Protein AF-A0A1G0YQA5-F1 (afdb_monomer)

Mean predicted aligned error: 10.66 Å

Nearest PDB structures (foldseek):
  8tau-assembly1_Y  TM=6.839E-01  e=9.981E-02  Homo sapiens
  8tau-assembly1_V  TM=5.646E-01  e=1.050E-01  Homo sapiens
  7t6d-assembly1_A  TM=3.967E-01  e=2.391E-02  Escherichia coli
  8ro2-assembly1_J  TM=7.170E-01  e=1.217E+00  Homo sapiens
  9fmd-assembly1_J  TM=4.546E-01  e=1.653E+00  Homo sapiens

Solvent-accessible surface area (backbone atoms only — not comparable to full-atom values): 11324 Å² total; per-residue (Å²): 134,65,69,67,60,54,52,53,50,54,54,51,51,55,54,49,53,51,53,52,52,44,72,77,55,68,63,94,48,65,70,60,40,51,54,54,49,54,52,53,51,52,52,51,52,54,46,46,65,69,41,45,63,60,51,42,55,59,45,40,63,54,48,44,35,66,73,76,43,62,80,87,77,81,80,63,67,71,72,69,46,42,61,34,52,54,26,50,76,68,67,38,53,68,63,20,49,52,50,44,50,58,47,39,72,76,42,75,86,47,57,66,59,53,49,54,51,26,48,45,25,44,76,74,65,69,36,57,66,61,23,51,51,56,54,52,63,70,63,39,88,88,60,83,58,55,94,65,46,52,61,49,50,52,48,52,31,51,52,27,46,75,71,71,35,54,67,60,24,51,53,51,48,52,58,58,52,70,47,80,60,51,55,71,70,48,40,49,53,49,46,54,52,49,54,66,71,77,108

Secondary structure (DSSP, 8-state):
--HHHHHHHHHHHHHHHHHHHHHHS--S-HHHHHHHHHHHHHHHHHHHHHHHHHHHHHHIIIIIHHHH--TTSSSSHHHHHHHHHHHHHTT-HHHHHHHHHHHHHHSTT-HHHHHHHHHHHHHTS--HHHHHHHHHHHT-TTSPP-TTHHHHHHHHHHHHHHTT-HHHHHHHHHHHHH-TTS-HHHHHHHHHHHHHHH-

pLDDT: mean 88.1, std 12.06, range [46.06, 98.19]

Radius of gyration: 29.68 Å; Cα contacts (8 Å, |Δi|>4): 119; chains: 1; bounding box: 83×38×63 Å

Structure (mmCIF, N/CA/C/O backbone):
dat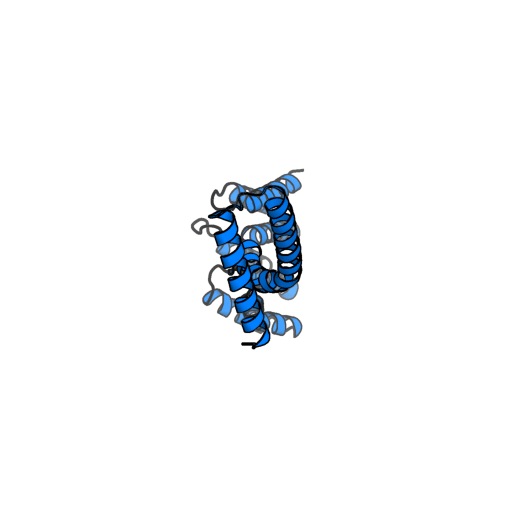a_AF-A0A1G0YQA5-F1
#
_entry.id   AF-A0A1G0YQA5-F1
#
loop_
_atom_site.group_PDB
_atom_site.id
_atom_site.type_symbol
_atom_site.label_atom_id
_atom_site.label_alt_id
_atom_site.label_comp_id
_atom_site.label_asym_id
_atom_site.label_entity_id
_atom_site.label_seq_id
_atom_site.pdbx_PDB_ins_code
_atom_site.Cartn_x
_atom_site.Cartn_y
_atom_site.Cartn_z
_atom_site.occupancy
_atom_site.B_iso_or_equiv
_atom_site.auth_seq_id
_atom_site.auth_comp_id
_atom_site.auth_asym_id
_atom_site.auth_atom_id
_atom_site.pdbx_PDB_model_num
ATOM 1 N N . MET A 1 1 ? 17.442 -0.485 -38.233 1.00 65.06 1 MET A N 1
ATOM 2 C CA . MET A 1 1 ? 18.625 0.150 -37.610 1.00 65.06 1 MET A CA 1
ATOM 3 C C . MET A 1 1 ? 19.130 1.204 -38.585 1.00 65.06 1 MET A C 1
ATOM 5 O O . MET A 1 1 ? 19.316 0.872 -39.746 1.00 65.06 1 MET A O 1
ATOM 9 N N . ASP A 1 2 ? 19.215 2.467 -38.167 1.00 89.75 2 ASP A N 1
ATOM 10 C CA . ASP A 1 2 ? 19.446 3.612 -39.063 1.00 89.75 2 ASP A CA 1
ATOM 11 C C . ASP A 1 2 ? 20.924 3.698 -39.498 1.00 89.75 2 ASP A C 1
ATOM 13 O O . ASP A 1 2 ? 21.822 3.693 -38.654 1.00 89.75 2 ASP A O 1
ATOM 17 N N . TRP A 1 3 ? 21.186 3.764 -40.807 1.00 88.94 3 TRP A N 1
ATOM 18 C CA . TRP A 1 3 ? 22.535 3.786 -41.395 1.00 88.94 3 TRP A CA 1
ATOM 19 C C . TRP A 1 3 ? 23.380 4.969 -40.896 1.00 88.94 3 TRP A C 1
ATOM 21 O O . TRP A 1 3 ? 24.599 4.856 -40.758 1.00 88.94 3 TRP A O 1
ATOM 31 N N . LYS A 1 4 ? 22.730 6.079 -40.523 1.00 82.44 4 LYS A N 1
ATOM 32 C CA . LYS A 1 4 ? 23.384 7.251 -39.925 1.00 82.44 4 LYS A CA 1
ATOM 33 C C . LYS A 1 4 ? 24.051 6.923 -38.586 1.00 82.44 4 LYS A C 1
ATOM 35 O O . LYS A 1 4 ? 25.150 7.404 -38.314 1.00 82.44 4 LYS A O 1
ATOM 40 N N . LYS A 1 5 ? 23.429 6.058 -37.774 1.00 78.81 5 LYS A N 1
ATOM 41 C CA . LYS A 1 5 ? 23.980 5.618 -36.480 1.00 78.81 5 LYS A CA 1
ATOM 42 C C . LYS A 1 5 ? 25.232 4.754 -36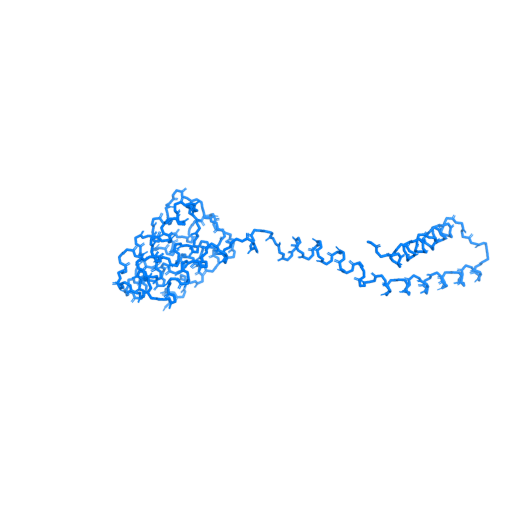.672 1.00 78.81 5 LYS A C 1
ATOM 44 O O . LYS A 1 5 ? 26.183 4.883 -35.908 1.00 78.81 5 LYS A O 1
ATOM 49 N N . TRP A 1 6 ? 25.265 3.938 -37.727 1.00 84.44 6 TRP A N 1
ATOM 50 C CA . TRP A 1 6 ? 26.434 3.124 -38.080 1.00 84.44 6 TRP A CA 1
ATOM 51 C C . TRP A 1 6 ? 27.638 3.961 -38.511 1.00 84.44 6 TRP A C 1
ATOM 53 O O . TRP A 1 6 ? 28.753 3.704 -38.060 1.00 84.44 6 TRP A O 1
ATOM 63 N N . ILE A 1 7 ? 27.423 4.990 -39.332 1.00 85.62 7 ILE A N 1
ATOM 64 C CA . ILE A 1 7 ? 28.508 5.891 -39.749 1.00 85.62 7 ILE A CA 1
ATOM 65 C C . ILE A 1 7 ? 29.059 6.669 -38.554 1.00 85.62 7 ILE A C 1
ATOM 67 O O . ILE A 1 7 ? 30.276 6.767 -38.404 1.00 85.62 7 ILE A O 1
ATOM 71 N N . ALA A 1 8 ? 28.186 7.169 -37.675 1.00 79.75 8 ALA A N 1
ATOM 72 C CA . ALA A 1 8 ? 28.613 7.854 -36.459 1.00 79.75 8 ALA A CA 1
ATOM 73 C C . ALA A 1 8 ? 29.467 6.939 -35.563 1.00 79.75 8 ALA A C 1
ATOM 75 O O . ALA A 1 8 ? 30.517 7.361 -35.079 1.00 79.75 8 ALA A O 1
ATOM 76 N N . PHE A 1 9 ? 29.067 5.674 -35.398 1.00 80.69 9 PHE A N 1
ATOM 77 C CA . PHE A 1 9 ? 29.828 4.685 -34.634 1.00 80.69 9 PHE A CA 1
ATOM 78 C C . PHE A 1 9 ? 31.208 4.402 -35.249 1.00 80.69 9 PHE A C 1
ATOM 80 O O . PHE A 1 9 ? 32.218 4.432 -34.544 1.00 80.69 9 PHE A O 1
ATOM 87 N N . LEU A 1 10 ? 31.274 4.191 -36.569 1.00 86.12 10 LEU A N 1
ATOM 88 C CA . LEU A 1 10 ? 32.536 3.949 -37.272 1.00 86.12 10 LEU A CA 1
ATOM 89 C C . LEU A 1 10 ? 33.489 5.142 -37.149 1.00 86.12 10 LEU A C 1
ATOM 91 O O . LEU A 1 10 ? 34.648 4.955 -36.779 1.00 86.12 10 LEU A O 1
ATOM 95 N N . LEU A 1 11 ? 33.001 6.365 -37.370 1.00 83.81 11 LEU A N 1
ATOM 96 C CA . LEU A 1 11 ? 33.805 7.578 -37.205 1.00 83.81 11 LEU A CA 1
ATOM 97 C C . LEU A 1 11 ? 34.305 7.724 -35.763 1.00 83.81 11 LEU A C 1
ATOM 99 O O . LEU A 1 11 ? 35.497 7.946 -35.557 1.00 83.81 11 LEU A O 1
ATOM 103 N N . GLY A 1 12 ? 33.433 7.520 -34.771 1.00 80.44 12 GLY A N 1
ATOM 104 C CA . GLY A 1 12 ? 33.804 7.557 -33.354 1.00 80.44 12 GLY A CA 1
ATOM 105 C C . GLY A 1 12 ? 34.921 6.568 -33.008 1.00 80.44 12 GLY A C 1
ATOM 106 O O . GLY A 1 12 ? 35.888 6.940 -32.342 1.00 80.44 12 GLY A O 1
ATOM 107 N N . SER A 1 13 ? 34.848 5.337 -33.524 1.00 81.19 13 SER A N 1
ATOM 108 C CA . SER A 1 13 ? 35.868 4.310 -33.275 1.00 81.19 13 SER A CA 1
ATOM 109 C C . SER A 1 13 ? 37.248 4.681 -33.838 1.00 81.19 13 SER A C 1
ATOM 111 O O . SER A 1 13 ? 38.262 4.474 -33.172 1.00 81.19 13 SER A O 1
ATOM 113 N N . VAL A 1 14 ? 37.304 5.314 -35.016 1.00 85.50 14 VAL A N 1
ATOM 114 C CA . VAL A 1 14 ? 38.562 5.767 -35.637 1.00 85.50 14 VAL A CA 1
ATOM 115 C C . VAL A 1 14 ? 39.219 6.882 -34.820 1.00 85.50 14 VAL A C 1
ATOM 117 O O . VAL A 1 14 ? 40.434 6.855 -34.608 1.00 85.50 14 VAL A O 1
ATOM 120 N N . PHE A 1 15 ? 38.438 7.850 -34.328 1.00 80.75 15 PHE A N 1
ATOM 121 C CA . PHE A 1 15 ? 38.967 8.912 -33.465 1.00 80.75 15 PHE A CA 1
ATOM 122 C C . PHE A 1 15 ? 39.458 8.368 -32.123 1.00 80.75 15 PHE A C 1
ATOM 124 O O . PHE A 1 15 ? 40.515 8.788 -31.652 1.00 80.75 15 PHE A O 1
ATOM 131 N N . PHE A 1 16 ? 38.754 7.389 -31.551 1.00 80.56 16 PHE A N 1
ATOM 132 C CA . PHE A 1 16 ? 39.167 6.733 -30.313 1.00 80.56 16 PHE A CA 1
ATOM 133 C C . PHE A 1 16 ? 40.514 6.014 -30.466 1.00 80.56 16 PHE A C 1
ATOM 135 O O . PHE A 1 16 ? 41.424 6.242 -29.671 1.00 80.56 16 PHE A O 1
ATOM 142 N N . VAL A 1 17 ? 40.694 5.221 -31.530 1.00 85.62 17 VAL A N 1
ATOM 143 C CA . VAL A 1 17 ? 41.971 4.535 -31.804 1.00 85.62 17 VAL A CA 1
ATOM 144 C C . VAL A 1 17 ? 43.113 5.538 -31.986 1.00 85.62 17 VAL A C 1
ATOM 146 O O . VAL A 1 17 ? 44.192 5.343 -31.429 1.00 85.62 17 VAL A O 1
ATOM 149 N N . LYS A 1 18 ? 42.884 6.650 -32.700 1.00 80.06 18 LYS A N 1
ATOM 150 C CA . LYS A 1 18 ? 43.895 7.711 -32.846 1.00 80.06 18 LYS A CA 1
ATOM 151 C C . LYS A 1 18 ? 44.262 8.363 -31.511 1.00 80.06 18 LYS A C 1
ATOM 153 O O . LYS A 1 18 ? 45.441 8.619 -31.283 1.00 80.06 18 LYS A O 1
ATOM 158 N N . ALA A 1 19 ? 43.286 8.609 -30.638 1.00 79.12 19 ALA A N 1
ATOM 159 C CA . ALA A 1 19 ? 43.536 9.167 -29.310 1.00 79.12 19 ALA A CA 1
ATOM 160 C C . ALA A 1 19 ? 44.366 8.210 -28.434 1.00 79.12 19 ALA A C 1
ATOM 162 O O . ALA A 1 19 ? 45.320 8.645 -27.790 1.00 79.12 19 ALA A O 1
ATOM 163 N N . VAL A 1 20 ? 44.064 6.906 -28.468 1.00 83.56 20 VAL A N 1
ATOM 164 C CA . VAL A 1 20 ? 44.833 5.876 -27.746 1.00 83.56 20 VAL A CA 1
ATOM 165 C C . VAL A 1 20 ? 46.267 5.784 -28.270 1.00 83.56 20 VAL A C 1
ATOM 167 O O . VAL A 1 20 ? 47.208 5.811 -27.481 1.00 83.56 20 VAL A O 1
ATOM 170 N N . LEU A 1 21 ? 46.456 5.737 -29.593 1.00 82.88 21 LEU A N 1
ATOM 171 C CA . LEU A 1 21 ? 47.792 5.691 -30.198 1.00 82.88 21 LEU A CA 1
ATOM 172 C C . LEU A 1 21 ? 48.625 6.930 -29.852 1.00 82.88 21 LEU A C 1
ATOM 174 O O . LEU A 1 21 ? 49.813 6.806 -29.575 1.00 82.88 21 LEU A O 1
ATOM 178 N N . TYR A 1 22 ? 48.006 8.109 -29.814 1.00 80.12 22 TYR A N 1
ATOM 179 C CA . TYR A 1 22 ? 48.681 9.339 -29.408 1.00 80.12 22 TYR A CA 1
ATOM 180 C C . TYR A 1 22 ? 49.143 9.300 -27.944 1.00 80.12 22 TYR A C 1
ATOM 182 O O . TYR A 1 22 ? 50.254 9.722 -27.635 1.00 80.12 22 TYR A O 1
ATOM 190 N N . PHE A 1 23 ? 48.318 8.753 -27.046 1.00 79.88 23 PHE A N 1
ATOM 191 C CA . PHE A 1 23 ? 48.691 8.582 -25.641 1.00 79.88 23 PHE A CA 1
ATOM 192 C C . PHE A 1 23 ? 49.857 7.596 -25.467 1.00 79.88 23 PHE A C 1
ATOM 194 O O . PHE A 1 23 ? 50.726 7.811 -24.628 1.00 79.88 23 PHE A O 1
ATOM 201 N N . MET A 1 24 ? 49.900 6.536 -26.280 1.00 85.94 24 MET A N 1
ATOM 202 C CA . MET A 1 24 ? 50.985 5.548 -26.248 1.00 85.94 24 MET A CA 1
ATOM 203 C C . MET A 1 24 ? 52.299 6.067 -26.848 1.00 85.94 24 MET A C 1
ATOM 205 O O . MET A 1 24 ? 53.368 5.630 -26.426 1.00 85.94 24 MET A O 1
ATOM 209 N N . TYR A 1 25 ? 52.233 6.987 -27.813 1.00 86.44 25 TYR A N 1
ATOM 210 C CA . TYR A 1 25 ? 53.394 7.491 -28.551 1.00 86.44 25 TYR A CA 1
ATOM 211 C C . TYR A 1 25 ? 53.409 9.028 -28.589 1.00 86.44 25 TYR A C 1
ATOM 213 O O . TYR A 1 25 ? 53.082 9.627 -29.620 1.00 86.44 25 TYR A O 1
ATOM 221 N N . PRO A 1 26 ? 53.786 9.693 -27.482 1.00 80.25 26 PRO A N 1
ATOM 222 C CA . PRO A 1 26 ? 53.806 11.148 -27.425 1.00 80.25 26 PRO A CA 1
ATOM 223 C C . PRO A 1 26 ? 54.873 11.729 -28.374 1.00 80.25 26 PRO A C 1
ATOM 225 O O . PRO A 1 26 ? 55.987 11.202 -28.458 1.00 80.25 26 PRO A O 1
ATOM 228 N N . PRO A 1 27 ? 54.576 12.827 -29.093 1.00 82.19 27 PRO A N 1
ATOM 229 C CA . PRO A 1 27 ? 55.539 13.458 -29.987 1.00 82.19 27 PRO A CA 1
ATOM 230 C C . PRO A 1 27 ? 56.696 14.085 -29.198 1.00 82.19 27 PRO A C 1
ATOM 232 O O . PRO A 1 27 ? 56.489 14.726 -28.171 1.00 82.19 27 PRO A O 1
ATOM 235 N N . ALA A 1 28 ? 57.918 13.974 -29.727 1.00 84.75 28 ALA A N 1
ATOM 236 C CA . ALA A 1 28 ? 59.120 14.535 -29.100 1.00 84.75 28 ALA A CA 1
ATOM 237 C C . ALA A 1 28 ? 59.119 16.077 -29.022 1.00 84.75 28 ALA A C 1
ATOM 239 O O . ALA A 1 28 ? 59.840 16.662 -28.217 1.00 84.75 28 ALA A O 1
ATOM 240 N N . ASN A 1 29 ? 58.317 16.749 -29.856 1.00 91.44 29 ASN A N 1
ATOM 241 C CA . ASN A 1 29 ? 58.179 18.201 -29.847 1.00 91.44 29 ASN A CA 1
ATOM 242 C C . ASN A 1 29 ? 56.965 18.627 -29.007 1.00 91.44 29 ASN A C 1
ATOM 244 O O . ASN A 1 29 ? 55.817 18.369 -29.372 1.00 91.44 29 ASN A O 1
ATOM 248 N N . MET A 1 30 ? 57.232 19.349 -27.919 1.00 87.06 30 MET A N 1
ATOM 249 C CA . MET A 1 30 ? 56.226 19.817 -26.965 1.00 87.06 30 MET A CA 1
ATOM 250 C C . MET A 1 30 ? 55.164 20.740 -27.594 1.00 87.06 30 MET A C 1
ATOM 252 O O . MET A 1 30 ? 53.988 20.633 -27.253 1.00 87.06 30 MET A O 1
ATOM 256 N N . MET A 1 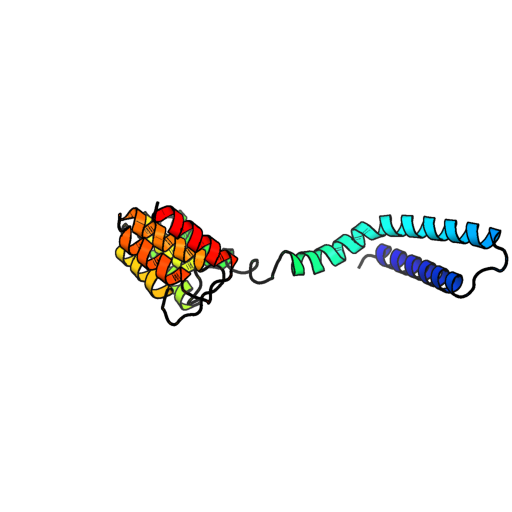31 ? 55.538 21.595 -28.557 1.00 87.25 31 MET A N 1
ATOM 257 C CA . MET A 1 31 ? 54.595 22.477 -29.270 1.00 87.25 31 MET A CA 1
ATOM 258 C C . MET A 1 31 ? 53.628 21.682 -30.152 1.00 87.25 31 MET A C 1
ATOM 260 O O . MET A 1 31 ? 52.430 21.964 -30.184 1.00 87.25 31 MET A O 1
ATOM 264 N N . VAL A 1 32 ? 54.136 20.645 -30.828 1.00 83.69 32 VAL A N 1
ATOM 265 C CA . VAL A 1 32 ? 53.303 19.713 -31.604 1.00 83.69 32 VAL A CA 1
ATOM 266 C C . VAL A 1 32 ? 52.365 18.969 -30.657 1.00 83.69 32 VAL A C 1
ATOM 268 O O . VAL A 1 32 ? 51.174 18.853 -30.938 1.00 83.69 32 VAL A O 1
ATOM 271 N N . GLY A 1 33 ? 52.872 18.546 -29.498 1.00 83.88 33 GLY A N 1
ATOM 272 C CA . GLY A 1 33 ? 52.068 17.867 -28.493 1.00 83.88 33 GLY A CA 1
ATOM 273 C C . GLY A 1 33 ? 50.891 18.704 -27.978 1.00 83.88 33 GLY A C 1
ATOM 274 O O . GLY A 1 33 ? 49.771 18.206 -27.858 1.00 83.88 33 GLY A O 1
ATOM 275 N N . PHE A 1 34 ? 51.113 19.997 -27.732 1.00 85.56 34 PHE A N 1
ATOM 276 C CA . PHE A 1 34 ? 50.060 20.900 -27.264 1.00 85.56 34 PHE A CA 1
ATOM 277 C C . PHE A 1 34 ? 48.960 21.106 -28.314 1.00 85.56 34 PHE A C 1
ATOM 279 O O . PHE A 1 34 ? 47.775 20.994 -27.999 1.00 85.56 34 PHE A O 1
ATOM 286 N N . TYR A 1 35 ? 49.338 21.344 -29.575 1.00 88.12 35 TYR A N 1
ATOM 287 C CA . TYR A 1 35 ? 48.379 21.542 -30.665 1.00 88.12 35 TYR A CA 1
ATOM 288 C C . TYR A 1 35 ? 47.512 20.299 -30.904 1.00 88.12 35 TYR A C 1
ATOM 290 O O . TYR A 1 35 ? 46.287 20.398 -30.992 1.00 88.12 35 TYR A O 1
ATOM 298 N N . TYR A 1 36 ? 48.129 19.114 -30.944 1.00 82.50 36 TYR A N 1
ATOM 299 C CA . TYR A 1 36 ? 47.395 17.857 -31.095 1.00 82.50 36 TYR A CA 1
ATOM 300 C C . TYR A 1 36 ? 46.481 17.577 -29.901 1.00 82.50 36 TYR A C 1
ATOM 302 O O . TYR A 1 36 ? 45.332 17.186 -30.103 1.00 82.50 36 TYR A O 1
ATOM 310 N N . GLY A 1 37 ? 46.946 17.830 -28.674 1.00 83.75 37 GLY A N 1
ATOM 311 C CA . GLY A 1 37 ? 46.128 17.688 -27.469 1.00 83.75 37 GLY A CA 1
ATOM 312 C C . GLY A 1 37 ? 44.889 18.586 -27.496 1.00 83.75 37 GLY A C 1
ATOM 313 O O . GLY A 1 37 ? 43.776 18.106 -27.278 1.00 83.75 37 GLY A O 1
ATOM 314 N N . ALA A 1 38 ? 45.059 19.864 -27.844 1.00 89.56 38 ALA A N 1
ATOM 315 C CA . ALA A 1 38 ? 43.951 20.809 -27.976 1.00 89.56 38 ALA A CA 1
ATOM 316 C C . ALA A 1 38 ? 42.953 20.374 -29.062 1.00 89.56 38 ALA A C 1
ATOM 318 O O . ALA A 1 38 ? 41.741 20.404 -28.843 1.00 89.56 38 ALA A O 1
ATOM 319 N N . MET A 1 39 ? 43.453 19.905 -30.210 1.00 87.94 39 MET A N 1
ATOM 320 C CA . MET A 1 39 ? 42.613 19.438 -31.311 1.00 87.94 39 MET A CA 1
ATOM 321 C C . MET A 1 39 ? 41.797 18.196 -30.917 1.00 87.94 39 MET A C 1
ATOM 323 O O . MET A 1 39 ? 40.590 18.158 -31.148 1.00 87.94 39 MET A O 1
ATOM 327 N N . VAL A 1 40 ? 42.416 17.198 -30.278 1.00 84.31 40 VAL A N 1
ATOM 328 C CA . VAL A 1 40 ? 41.720 15.988 -29.799 1.00 84.31 40 VAL A CA 1
ATOM 329 C C . VAL A 1 40 ? 40.681 16.335 -28.732 1.00 84.31 40 VAL A C 1
ATOM 331 O O . VAL A 1 40 ? 39.565 15.812 -28.780 1.00 84.31 40 VAL A O 1
ATOM 334 N N . GLY A 1 41 ? 41.006 17.243 -27.807 1.00 85.00 41 GLY A N 1
ATOM 335 C CA . GLY A 1 41 ? 40.071 17.716 -26.784 1.00 85.00 41 GLY A CA 1
ATOM 336 C C . GLY A 1 41 ? 38.837 18.387 -27.391 1.00 85.00 41 GLY A C 1
ATOM 337 O O . GLY A 1 41 ? 37.710 18.052 -27.028 1.00 85.00 41 GLY A O 1
ATOM 338 N N . PHE A 1 42 ? 39.040 19.265 -28.377 1.00 90.06 42 PHE A N 1
ATOM 339 C CA . PHE A 1 42 ? 37.953 19.947 -29.080 1.00 90.06 42 PHE A CA 1
ATOM 340 C C . PHE A 1 42 ? 37.023 18.966 -29.810 1.00 90.06 42 PHE A C 1
ATOM 342 O O . PHE A 1 42 ? 35.803 19.024 -29.644 1.00 90.06 42 PHE A O 1
ATOM 349 N N . TRP A 1 43 ? 37.580 18.008 -30.560 1.00 84.00 43 TRP A N 1
ATOM 350 C CA . TRP A 1 43 ? 36.776 16.996 -31.257 1.00 84.00 43 TRP A CA 1
ATOM 351 C C . TRP A 1 43 ? 36.055 16.041 -30.304 1.00 84.00 43 TRP A C 1
ATOM 353 O O . TRP A 1 43 ? 34.919 15.657 -30.578 1.00 84.00 43 TRP A O 1
ATOM 363 N N . SER A 1 44 ? 36.667 15.694 -29.170 1.00 83.44 44 SER A N 1
ATOM 364 C CA . SER A 1 44 ? 36.030 14.857 -28.145 1.00 83.44 44 SER A CA 1
ATOM 365 C C . SER A 1 44 ? 34.834 15.559 -27.503 1.00 83.44 44 SER A C 1
ATOM 367 O O . SER A 1 44 ? 33.806 14.925 -27.271 1.00 83.44 44 SER A O 1
ATOM 369 N N . LEU A 1 45 ? 34.928 16.872 -27.273 1.00 88.81 45 LEU A N 1
ATOM 370 C CA . LEU A 1 45 ? 33.822 17.678 -26.754 1.00 88.81 45 LEU A CA 1
ATOM 371 C C . LEU A 1 45 ? 32.658 17.742 -27.752 1.00 88.81 45 LEU A C 1
ATOM 373 O O . LEU A 1 45 ? 31.512 17.498 -27.374 1.00 88.81 45 LEU A O 1
ATOM 377 N N . LEU A 1 46 ? 32.943 17.991 -29.035 1.00 88.06 46 LEU A N 1
ATOM 378 C CA . LEU A 1 46 ? 31.920 17.991 -30.087 1.00 88.06 46 LEU A CA 1
ATOM 379 C C . LEU A 1 46 ? 31.254 16.619 -30.250 1.00 88.06 46 LEU A C 1
ATOM 381 O O . LEU A 1 46 ? 30.029 16.540 -30.365 1.00 88.06 46 LEU A O 1
ATOM 385 N N . ALA A 1 47 ? 32.040 15.540 -30.211 1.00 84.62 47 ALA A N 1
ATOM 386 C CA . ALA A 1 47 ? 31.511 14.183 -30.222 1.00 84.62 47 ALA A CA 1
ATOM 387 C C . ALA A 1 47 ? 30.619 13.937 -28.996 1.00 84.62 47 ALA A C 1
ATOM 389 O O . ALA A 1 47 ? 29.492 13.478 -29.152 1.00 84.62 47 ALA A O 1
ATOM 390 N N . GLY A 1 48 ? 31.066 14.316 -27.796 1.00 86.31 48 GLY A N 1
ATOM 391 C CA . GLY A 1 48 ? 30.286 14.199 -26.564 1.00 86.31 48 GLY A CA 1
ATOM 392 C C . GLY A 1 48 ? 28.914 14.869 -26.660 1.00 86.31 48 GLY A C 1
ATOM 393 O O . GLY A 1 48 ? 27.913 14.234 -26.344 1.00 86.31 48 GLY A O 1
ATOM 394 N N . ILE A 1 49 ? 28.841 16.101 -27.176 1.00 89.06 49 ILE A N 1
ATOM 395 C CA . ILE A 1 49 ? 27.570 16.826 -27.365 1.00 89.06 49 ILE A CA 1
ATOM 396 C C . ILE A 1 49 ? 26.656 16.102 -28.364 1.00 89.06 49 ILE A C 1
ATOM 398 O O . ILE A 1 49 ? 25.459 15.971 -28.120 1.00 89.06 49 ILE A O 1
ATOM 402 N N . CYS A 1 50 ? 27.209 15.589 -29.467 1.00 86.06 50 CYS A N 1
ATOM 403 C CA . CYS A 1 50 ? 26.427 14.874 -30.479 1.00 86.06 50 CYS A CA 1
ATOM 404 C C . CYS A 1 50 ? 25.931 13.504 -29.988 1.00 86.06 50 CYS A C 1
ATOM 406 O O . CYS A 1 50 ? 24.837 13.075 -30.352 1.00 86.06 50 CYS A O 1
ATOM 408 N N . PHE A 1 51 ? 26.725 12.809 -29.169 1.00 84.25 51 PHE A N 1
ATOM 409 C CA . PHE A 1 51 ? 26.394 11.485 -28.641 1.00 84.25 51 PHE A CA 1
ATOM 410 C C . PHE A 1 51 ? 25.583 11.530 -27.342 1.00 84.25 51 PHE A C 1
ATOM 412 O O . PHE A 1 51 ? 24.938 10.534 -27.024 1.00 84.25 51 PHE A O 1
ATOM 419 N N . ALA A 1 52 ? 25.554 12.655 -26.622 1.00 86.81 52 ALA A N 1
ATOM 420 C CA . ALA A 1 52 ? 24.777 12.826 -25.395 1.00 86.81 52 ALA A CA 1
ATOM 421 C C . ALA A 1 52 ? 23.301 12.395 -25.523 1.00 86.81 52 ALA A C 1
ATOM 423 O O . ALA A 1 52 ? 22.872 11.599 -24.688 1.00 86.81 52 ALA A O 1
ATOM 424 N N . PRO A 1 53 ? 22.522 12.807 -26.546 1.00 83.88 53 PRO A N 1
ATOM 425 C CA . PRO A 1 53 ? 21.141 12.337 -26.692 1.00 83.88 53 PRO A CA 1
ATOM 426 C C . PRO A 1 53 ? 21.053 10.839 -27.020 1.00 83.88 53 PRO A C 1
ATOM 428 O O . PRO A 1 53 ? 20.175 10.152 -26.512 1.00 83.88 53 PRO A O 1
ATOM 431 N N . LEU A 1 54 ? 21.994 10.296 -27.801 1.00 83.06 54 LEU A N 1
ATOM 432 C CA . LEU A 1 54 ? 21.995 8.877 -28.178 1.00 83.06 54 LEU A CA 1
ATOM 433 C C . LEU A 1 54 ? 22.318 7.961 -26.984 1.00 83.06 54 LEU A C 1
ATOM 435 O O . LEU A 1 54 ? 21.676 6.931 -26.786 1.00 83.06 54 LEU A O 1
ATOM 439 N N . ILE A 1 55 ? 23.324 8.339 -26.193 1.00 81.56 55 ILE A N 1
ATOM 440 C CA . ILE A 1 55 ? 23.699 7.660 -24.948 1.00 81.56 55 ILE A CA 1
ATOM 441 C C . ILE A 1 55 ? 22.593 7.870 -23.910 1.00 81.56 55 ILE A C 1
ATOM 443 O O . ILE A 1 55 ? 22.242 6.932 -23.204 1.00 81.56 55 ILE A O 1
ATOM 447 N N . GLY A 1 56 ? 22.004 9.065 -23.852 1.00 80.44 56 GLY A N 1
ATOM 448 C CA . GLY A 1 56 ? 20.888 9.400 -22.974 1.00 80.44 56 GLY A CA 1
ATOM 449 C C . GLY A 1 56 ? 19.660 8.524 -23.208 1.00 80.44 56 GLY A C 1
ATOM 450 O O . GLY A 1 56 ? 19.108 8.023 -22.242 1.00 80.44 56 GLY A O 1
ATOM 451 N N . GLU A 1 57 ? 19.272 8.257 -24.454 1.00 79.06 57 GLU A N 1
ATOM 452 C CA . GLU A 1 57 ? 18.183 7.315 -24.758 1.00 79.06 57 GLU A CA 1
ATOM 453 C C . GLU A 1 57 ? 18.556 5.876 -24.370 1.00 79.06 57 GLU A C 1
ATOM 455 O O . GLU A 1 57 ? 17.787 5.176 -23.717 1.00 79.06 57 GLU A O 1
ATOM 460 N N . PHE A 1 58 ? 19.772 5.434 -24.705 1.00 78.25 58 PHE A N 1
ATOM 461 C CA . PHE A 1 58 ? 20.200 4.055 -24.451 1.00 78.25 58 PHE A CA 1
ATOM 462 C C . PHE A 1 58 ? 20.355 3.737 -22.954 1.00 78.25 58 PHE A C 1
ATOM 464 O O . PHE A 1 58 ? 19.931 2.681 -22.480 1.00 78.25 58 PHE A O 1
ATOM 471 N N . PHE A 1 59 ? 20.964 4.648 -22.194 1.00 75.75 59 PHE A N 1
ATOM 472 C CA . PHE A 1 59 ? 21.184 4.495 -20.758 1.00 75.75 59 PHE A CA 1
ATOM 473 C C . PHE A 1 59 ? 20.007 5.014 -19.934 1.00 75.75 59 PHE A C 1
ATOM 475 O O . PHE A 1 59 ? 19.727 4.446 -18.885 1.00 75.75 59 PHE A O 1
ATOM 482 N N . GLY A 1 60 ? 19.287 6.035 -20.392 1.00 70.75 60 GLY A N 1
ATOM 483 C CA . GLY A 1 60 ? 18.096 6.560 -19.724 1.00 70.75 60 GLY A CA 1
ATOM 484 C C . GLY A 1 60 ? 16.986 5.521 -19.653 1.00 70.75 60 GLY A C 1
ATOM 485 O O . GLY A 1 60 ? 16.451 5.284 -18.574 1.00 70.75 60 GLY A O 1
ATOM 486 N N . ASP A 1 61 ? 16.728 4.795 -20.739 1.00 66.31 61 ASP A N 1
ATOM 487 C CA . ASP A 1 61 ? 15.719 3.732 -20.717 1.00 66.31 61 ASP A CA 1
ATOM 488 C C . ASP A 1 61 ? 16.207 2.470 -19.993 1.00 66.31 61 ASP A C 1
ATOM 490 O O . ASP A 1 61 ? 15.416 1.740 -19.403 1.00 66.31 61 ASP A O 1
ATOM 494 N N . SER A 1 62 ? 17.510 2.186 -19.986 1.00 67.19 62 SER A N 1
ATOM 495 C CA . SER A 1 62 ? 18.028 0.977 -19.331 1.00 67.19 62 SER A CA 1
ATOM 496 C C . SER A 1 62 ? 18.233 1.172 -17.821 1.00 67.19 62 SER A C 1
ATOM 498 O O . SER A 1 62 ? 17.751 0.386 -17.000 1.00 67.19 62 SER A O 1
ATOM 500 N N . TYR A 1 63 ? 18.890 2.265 -17.429 1.00 67.81 63 TYR A N 1
ATOM 501 C CA . TYR A 1 63 ? 19.204 2.591 -16.037 1.00 67.81 63 TYR A CA 1
ATOM 502 C C . TYR A 1 63 ? 18.129 3.437 -15.368 1.00 67.81 63 TYR A C 1
ATOM 504 O O . TYR A 1 63 ? 17.869 3.226 -14.188 1.00 67.81 63 TYR A O 1
ATOM 512 N N . GLY A 1 64 ? 17.458 4.337 -16.091 1.00 62.94 64 GLY A N 1
ATOM 513 C CA . GLY A 1 64 ? 16.325 5.080 -15.540 1.00 62.94 64 GLY A CA 1
ATOM 514 C C . GLY A 1 64 ? 15.207 4.131 -15.117 1.00 62.94 64 GLY A C 1
ATOM 515 O O . GLY A 1 64 ? 14.718 4.219 -13.992 1.00 62.94 64 GLY A O 1
ATOM 516 N N . PHE A 1 65 ? 14.902 3.120 -15.938 1.00 55.69 65 PHE A N 1
ATOM 517 C CA . PHE A 1 65 ? 13.988 2.058 -15.521 1.00 55.69 65 PHE A CA 1
ATOM 518 C C . PHE A 1 65 ? 14.555 1.198 -14.389 1.00 55.69 65 PHE A C 1
ATOM 520 O O . PHE A 1 65 ? 13.829 0.904 -13.453 1.00 55.69 65 PHE A O 1
ATOM 527 N N . SER A 1 66 ? 15.830 0.801 -14.410 1.00 57.72 66 SER A N 1
ATOM 528 C CA . SER A 1 66 ? 16.373 -0.042 -13.332 1.00 57.72 66 SER A CA 1
ATOM 529 C C . SER A 1 66 ? 16.468 0.666 -11.973 1.00 57.72 66 SER A C 1
ATOM 531 O O . SER A 1 66 ? 16.394 -0.007 -10.947 1.00 57.72 66 SER A O 1
ATOM 533 N N . MET A 1 67 ? 16.676 1.984 -11.956 1.00 64.62 67 MET A N 1
ATOM 534 C CA . MET A 1 67 ? 16.983 2.749 -10.744 1.00 64.62 67 MET A CA 1
ATOM 535 C C . MET A 1 67 ? 15.768 3.514 -10.209 1.00 64.62 67 MET A C 1
ATOM 537 O O . MET A 1 67 ? 15.583 3.570 -8.998 1.00 64.62 67 MET A O 1
ATOM 541 N N . TYR A 1 68 ? 14.909 4.040 -11.091 1.00 60.59 68 TYR A N 1
ATOM 542 C CA . TYR A 1 68 ? 13.690 4.759 -10.697 1.00 60.59 68 TYR A CA 1
ATOM 543 C C . TYR A 1 68 ? 12.416 3.907 -10.813 1.00 60.59 68 TYR A C 1
ATOM 545 O O . TYR A 1 68 ? 11.439 4.188 -10.124 1.00 60.59 68 TYR A O 1
ATOM 553 N N . TRP A 1 69 ? 12.417 2.831 -11.612 1.00 49.72 69 TRP A N 1
ATOM 554 C CA . TRP A 1 69 ? 11.245 1.971 -11.823 1.00 49.72 69 TRP A CA 1
ATOM 555 C C . TRP A 1 69 ? 11.546 0.483 -11.612 1.00 49.72 69 TRP A C 1
ATOM 557 O O . TRP A 1 69 ? 11.541 -0.326 -12.543 1.00 49.72 69 TRP A O 1
ATOM 567 N N . SER A 1 70 ? 11.720 0.093 -10.346 1.00 46.75 70 SER A N 1
ATOM 568 C CA . SER A 1 70 ? 11.602 -1.309 -9.922 1.00 46.75 70 SER A CA 1
ATOM 569 C C . SER A 1 70 ? 10.387 -1.962 -10.609 1.00 46.75 70 SER A C 1
ATOM 571 O O . SER A 1 70 ? 9.235 -1.590 -10.374 1.00 46.75 70 SER A O 1
ATOM 573 N N . ARG A 1 71 ? 10.651 -2.924 -11.506 1.00 46.56 71 ARG A N 1
ATOM 574 C CA . ARG A 1 71 ? 9.681 -3.549 -12.430 1.00 46.56 71 ARG A CA 1
ATOM 575 C C . ARG A 1 71 ? 8.483 -4.240 -11.755 1.00 46.56 71 ARG A C 1
ATOM 577 O O . ARG A 1 71 ? 7.609 -4.727 -12.465 1.00 46.56 71 ARG A O 1
ATOM 584 N N . GLY A 1 72 ? 8.401 -4.259 -10.424 1.00 52.00 72 GLY A N 1
ATOM 585 C CA . GLY A 1 72 ? 7.233 -4.749 -9.690 1.00 52.00 72 GLY A CA 1
ATOM 586 C C . GLY A 1 72 ? 5.985 -3.861 -9.805 1.00 52.00 72 GLY A C 1
ATOM 587 O O . GLY A 1 72 ? 4.882 -4.372 -9.651 1.00 52.00 72 GLY A O 1
ATOM 588 N N . TRP A 1 73 ? 6.129 -2.565 -10.119 1.00 46.06 73 TRP A N 1
ATOM 589 C CA . TRP A 1 73 ? 5.061 -1.574 -9.888 1.00 46.06 73 TRP A CA 1
ATOM 590 C C . TRP A 1 73 ? 4.262 -1.117 -11.124 1.00 46.06 73 TRP A C 1
ATOM 592 O O . TRP A 1 73 ? 3.240 -0.458 -10.968 1.00 46.06 73 TRP A O 1
ATOM 602 N N . LEU A 1 74 ? 4.665 -1.457 -12.357 1.00 51.44 74 LEU A N 1
ATOM 603 C CA . LEU A 1 74 ? 4.122 -0.793 -13.565 1.00 51.44 74 LEU A CA 1
ATOM 604 C C . LEU A 1 74 ? 3.398 -1.667 -14.592 1.00 51.44 74 LEU A C 1
ATOM 606 O O . LEU A 1 74 ? 2.926 -1.147 -15.599 1.00 51.44 74 LEU A O 1
ATOM 610 N N . LYS A 1 75 ? 3.257 -2.977 -14.374 1.00 50.34 75 LYS A N 1
ATOM 611 C CA . LYS A 1 75 ? 2.555 -3.847 -15.335 1.00 50.34 75 LYS A CA 1
ATOM 612 C C . LYS A 1 75 ? 1.668 -4.890 -14.655 1.00 50.34 75 LYS A C 1
ATOM 614 O O . LYS A 1 75 ? 1.895 -6.073 -14.853 1.00 50.34 75 LYS A O 1
ATOM 619 N N . ALA A 1 76 ? 0.675 -4.483 -13.857 1.00 51.66 76 ALA A N 1
ATOM 620 C CA . ALA A 1 76 ? -0.431 -5.386 -13.484 1.00 51.66 76 ALA A CA 1
ATOM 621 C C . ALA A 1 76 ? -1.659 -4.792 -12.753 1.00 51.66 76 ALA A C 1
ATOM 623 O O . ALA A 1 76 ? -2.717 -5.395 -12.930 1.00 51.66 76 ALA A O 1
ATOM 624 N N . PRO A 1 77 ? -1.612 -3.709 -11.943 1.00 54.94 77 PRO A N 1
ATOM 625 C CA . PRO A 1 77 ? -2.756 -3.410 -11.065 1.00 54.94 77 PRO A CA 1
ATOM 626 C C . PRO A 1 77 ? -3.952 -2.818 -11.824 1.00 54.94 77 PRO A C 1
ATOM 628 O O . PRO A 1 77 ? -5.081 -3.294 -11.697 1.00 54.94 77 PRO A O 1
ATOM 631 N N . ALA A 1 78 ? -3.701 -1.854 -12.719 1.00 59.53 78 ALA A N 1
ATOM 632 C CA . ALA A 1 78 ? -4.772 -1.132 -13.408 1.00 59.53 78 ALA A CA 1
ATOM 633 C C . ALA A 1 78 ? -5.641 -2.030 -14.308 1.00 59.53 78 ALA A C 1
ATOM 635 O O . ALA A 1 78 ? -6.856 -1.856 -14.353 1.00 59.53 78 ALA A O 1
ATOM 636 N N . ALA A 1 79 ? -5.045 -3.011 -14.997 1.00 72.81 79 ALA A N 1
ATOM 637 C CA . ALA A 1 79 ? -5.801 -3.904 -15.876 1.00 72.81 79 ALA A CA 1
ATOM 638 C C . ALA A 1 79 ? -6.695 -4.870 -15.082 1.00 72.81 79 ALA A C 1
ATOM 640 O O . ALA A 1 79 ? -7.843 -5.084 -15.466 1.00 72.81 79 ALA A O 1
ATOM 641 N N . LYS A 1 80 ? -6.204 -5.411 -13.958 1.00 84.31 80 LYS A N 1
ATOM 642 C CA . LYS A 1 80 ? -6.944 -6.394 -13.151 1.00 84.31 80 LYS A CA 1
ATOM 643 C C . LYS A 1 80 ? -8.188 -5.790 -12.508 1.00 84.31 80 LYS A C 1
ATOM 645 O O . LYS A 1 80 ? -9.250 -6.393 -12.558 1.00 84.31 80 LYS A O 1
ATOM 650 N N . LEU A 1 81 ? -8.066 -4.581 -11.963 1.00 90.44 81 LEU A N 1
ATOM 651 C CA . LEU A 1 81 ? -9.171 -3.892 -11.295 1.00 90.44 81 LEU A CA 1
ATOM 652 C C . LEU A 1 81 ? -10.073 -3.114 -12.259 1.00 90.44 81 LEU A C 1
ATOM 654 O O . LEU A 1 81 ? -11.102 -2.598 -11.837 1.00 90.44 81 LEU A O 1
ATOM 658 N N . SER A 1 82 ? -9.714 -3.011 -13.544 1.00 92.25 82 SER A N 1
ATOM 659 C CA . SER A 1 82 ? -10.489 -2.240 -14.525 1.00 92.25 82 SER A CA 1
ATOM 660 C C . SER A 1 82 ? -11.941 -2.716 -14.638 1.00 92.25 82 SER A C 1
ATOM 662 O O . SER A 1 82 ? -12.849 -1.885 -14.660 1.00 92.25 82 SER A O 1
ATOM 664 N N . ALA A 1 83 ? -12.165 -4.035 -14.633 1.00 93.56 83 ALA A N 1
ATOM 665 C CA . ALA A 1 83 ? -13.495 -4.633 -14.688 1.00 93.56 83 ALA A CA 1
ATOM 666 C C . ALA A 1 83 ? -14.328 -4.243 -13.457 1.00 93.56 83 ALA A C 1
ATOM 668 O O . ALA A 1 83 ? -15.378 -3.619 -13.615 1.00 93.56 83 ALA A O 1
ATOM 669 N N . ALA A 1 84 ? -13.815 -4.496 -12.248 1.00 94.88 84 ALA A N 1
ATOM 670 C CA . ALA A 1 84 ? -14.460 -4.092 -11.000 1.00 94.88 84 ALA A CA 1
ATOM 671 C C . ALA A 1 84 ? -14.746 -2.581 -10.957 1.00 94.88 84 ALA A C 1
ATOM 673 O O . ALA A 1 84 ? -15.881 -2.179 -10.720 1.00 94.88 84 ALA A O 1
ATOM 674 N N . ARG A 1 85 ? -13.766 -1.728 -11.286 1.00 94.62 85 ARG A N 1
ATOM 675 C CA . ARG A 1 85 ? -13.950 -0.265 -11.339 1.00 94.62 85 ARG A CA 1
ATOM 676 C C . ARG A 1 85 ? -15.058 0.136 -12.315 1.00 94.62 85 ARG A C 1
ATOM 678 O O . ARG A 1 85 ? -15.857 1.009 -11.995 1.00 94.62 85 ARG A O 1
ATOM 685 N N . SER A 1 86 ? -15.140 -0.509 -13.481 1.00 96.12 86 SER A N 1
ATOM 686 C CA . SER A 1 86 ? -16.198 -0.230 -14.458 1.00 96.12 86 SER A CA 1
ATOM 687 C C . SER A 1 86 ? -17.593 -0.599 -13.942 1.00 96.12 86 SER A C 1
ATOM 689 O O . SER A 1 86 ? -18.538 0.149 -14.179 1.00 96.12 86 SER A O 1
ATOM 691 N N . LEU A 1 87 ? -17.715 -1.700 -13.193 1.00 96.62 87 LEU A N 1
ATOM 692 C CA . LEU A 1 87 ? -18.968 -2.127 -12.564 1.00 96.62 87 LEU A CA 1
ATOM 693 C C . LEU A 1 87 ? -19.379 -1.168 -11.439 1.00 96.62 87 LEU A C 1
ATOM 695 O O . LEU A 1 87 ? -20.548 -0.805 -11.343 1.00 96.62 87 LEU A O 1
ATOM 699 N N . ILE A 1 88 ? -18.415 -0.674 -10.652 1.00 95.75 88 ILE A N 1
ATOM 700 C CA . ILE A 1 88 ? -18.648 0.334 -9.604 1.00 95.75 88 ILE A CA 1
ATOM 701 C C . ILE A 1 88 ? -19.189 1.636 -10.201 1.00 95.75 88 ILE A C 1
ATOM 703 O O . ILE A 1 88 ? -20.142 2.201 -9.671 1.00 95.75 88 ILE A O 1
ATOM 707 N N . VAL A 1 89 ? -18.610 2.102 -11.314 1.00 95.50 89 VAL A N 1
ATOM 708 C CA . VAL A 1 89 ? -19.076 3.311 -12.021 1.00 95.50 89 VAL A CA 1
ATOM 709 C C . VAL A 1 89 ? -20.492 3.129 -12.576 1.00 95.50 89 VAL A C 1
ATOM 711 O O . VAL A 1 89 ? -21.254 4.088 -12.615 1.00 95.50 89 VAL A O 1
ATOM 714 N N . LYS A 1 90 ? -20.860 1.906 -12.972 1.00 97.38 90 LYS A N 1
ATOM 715 C CA . LYS A 1 90 ? -22.217 1.544 -13.415 1.00 97.38 90 LYS A CA 1
ATOM 716 C C . LYS A 1 90 ? -23.189 1.254 -12.265 1.00 97.38 90 LYS A C 1
ATOM 718 O O . LYS A 1 90 ? -24.305 0.825 -12.529 1.00 97.38 90 LYS A O 1
ATOM 723 N N . GLU A 1 91 ? -22.761 1.435 -11.015 1.00 96.44 91 GLU A N 1
ATOM 724 C CA . GLU A 1 91 ? -23.538 1.131 -9.804 1.00 96.44 91 GLU A CA 1
ATOM 725 C C . GLU A 1 91 ? -23.963 -0.347 -9.672 1.00 96.44 91 GLU A C 1
ATOM 727 O O . GLU A 1 91 ? -24.821 -0.700 -8.865 1.00 96.44 91 GLU A O 1
ATOM 732 N N . GLN A 1 92 ? -23.307 -1.251 -10.407 1.00 97.50 92 GLN A N 1
ATOM 733 C CA . GLN A 1 92 ? -23.505 -2.700 -10.315 1.00 97.50 92 GLN A CA 1
ATOM 734 C C . GLN A 1 92 ? -22.661 -3.268 -9.163 1.00 97.50 92 GLN A C 1
ATOM 736 O O . GLN A 1 92 ? -21.708 -4.021 -9.369 1.00 97.50 92 GLN A O 1
ATOM 741 N N . PHE A 1 93 ? -22.974 -2.866 -7.927 1.00 97.31 93 PHE A N 1
ATOM 742 C CA . PHE A 1 93 ? -22.125 -3.151 -6.762 1.00 97.31 93 PHE A CA 1
ATOM 743 C C . PHE A 1 93 ? -21.989 -4.646 -6.464 1.00 97.31 93 PHE A C 1
ATOM 745 O O . PHE A 1 93 ? -20.891 -5.088 -6.145 1.00 97.31 93 PHE A O 1
ATOM 752 N N . GLN A 1 94 ? -23.055 -5.437 -6.617 1.00 96.75 94 GLN A N 1
ATOM 753 C CA . GLN A 1 94 ? -22.992 -6.878 -6.353 1.00 96.75 94 GLN A CA 1
ATOM 754 C C . GLN A 1 94 ? -22.075 -7.604 -7.348 1.00 96.75 94 GLN A C 1
ATOM 756 O O . GLN A 1 94 ? -21.202 -8.360 -6.936 1.00 96.75 94 GLN A O 1
ATOM 761 N N . GLU A 1 95 ? -22.194 -7.300 -8.644 1.00 97.12 95 GLU A N 1
ATOM 762 C CA . GLU A 1 95 ? -21.301 -7.853 -9.672 1.00 97.12 95 GLU A CA 1
ATOM 763 C C . GLU A 1 95 ? -19.845 -7.420 -9.441 1.00 97.12 95 GLU A C 1
ATOM 765 O O . GLU A 1 95 ? -18.917 -8.200 -9.655 1.00 97.12 95 GLU A O 1
ATOM 770 N N . ALA A 1 96 ? -19.628 -6.186 -8.967 1.00 97.56 96 ALA A N 1
ATOM 771 C CA . ALA A 1 96 ? -18.299 -5.710 -8.596 1.00 97.56 96 ALA A CA 1
ATOM 772 C C . ALA A 1 96 ? -17.719 -6.486 -7.400 1.00 97.56 96 ALA A C 1
ATOM 774 O O . ALA A 1 96 ? -16.536 -6.825 -7.425 1.00 97.56 96 ALA A O 1
ATOM 775 N N . ILE A 1 97 ? -18.533 -6.799 -6.381 1.00 97.00 97 ILE A N 1
ATOM 776 C CA . ILE A 1 97 ? -18.135 -7.643 -5.240 1.00 97.00 97 ILE A CA 1
ATOM 777 C C . ILE A 1 97 ? -17.712 -9.018 -5.731 1.00 97.00 97 ILE A C 1
ATOM 779 O O . ILE A 1 97 ? -16.640 -9.487 -5.353 1.00 97.00 97 ILE A O 1
ATOM 783 N N . ASP A 1 98 ? -18.537 -9.652 -6.560 1.00 97.06 98 ASP A N 1
ATOM 784 C CA . ASP A 1 98 ? -18.281 -11.006 -7.043 1.00 97.06 98 ASP A CA 1
ATOM 785 C C . ASP A 1 98 ? -16.999 -11.030 -7.892 1.00 97.06 98 ASP A C 1
ATOM 787 O O . ASP A 1 98 ? -16.111 -11.848 -7.659 1.00 97.06 98 ASP A O 1
ATOM 791 N N . ASN A 1 99 ? -16.805 -10.029 -8.760 1.00 96.81 99 ASN A N 1
ATOM 792 C CA . ASN A 1 99 ? -15.568 -9.870 -9.525 1.00 96.81 99 ASN A CA 1
ATOM 793 C C . ASN A 1 99 ? -14.327 -9.672 -8.634 1.00 96.81 99 ASN A C 1
ATOM 795 O O . ASN A 1 99 ? -13.270 -10.243 -8.903 1.00 96.81 99 ASN A O 1
ATOM 799 N N . LEU A 1 100 ? -14.435 -8.869 -7.572 1.00 96.69 100 LEU A N 1
ATOM 800 C CA . LEU A 1 100 ? -13.336 -8.638 -6.630 1.00 96.69 100 LEU A CA 1
ATOM 801 C C . LEU A 1 100 ? -13.031 -9.873 -5.778 1.00 96.69 100 LEU A C 1
ATOM 803 O O . LEU A 1 100 ? -11.862 -10.124 -5.490 1.00 96.69 100 LEU A O 1
ATOM 807 N N . LYS A 1 101 ? -14.042 -10.666 -5.409 1.00 96.31 101 LYS A N 1
ATOM 808 C CA . LYS A 1 101 ? -13.853 -11.949 -4.719 1.00 96.31 101 LYS A CA 1
ATOM 809 C C . LYS A 1 101 ? -13.111 -12.945 -5.605 1.00 96.31 101 LYS A C 1
ATOM 811 O O . LYS A 1 101 ? -12.101 -13.485 -5.162 1.00 96.31 101 LYS A O 1
ATOM 816 N N . ASP A 1 102 ? -13.504 -13.082 -6.871 1.00 96.06 102 ASP A N 1
ATOM 817 C CA . ASP A 1 102 ? -12.791 -13.920 -7.846 1.00 96.06 102 ASP A CA 1
ATOM 818 C C . ASP A 1 102 ? -11.327 -13.482 -8.018 1.00 96.06 102 ASP A C 1
ATOM 820 O O . ASP A 1 102 ? -10.415 -14.299 -8.182 1.00 96.06 102 ASP A O 1
ATOM 824 N N . LEU A 1 103 ? -11.075 -12.168 -8.010 1.00 95.44 103 LEU A N 1
ATOM 825 C CA . LEU A 1 103 ? -9.718 -11.626 -8.063 1.00 95.44 103 LEU A CA 1
ATOM 826 C C . LEU A 1 103 ? -8.933 -11.923 -6.785 1.00 95.44 103 LEU A C 1
ATOM 828 O O . LEU A 1 103 ? -7.747 -12.237 -6.877 1.00 95.44 103 LEU A O 1
ATOM 832 N N . LEU A 1 104 ? -9.572 -11.859 -5.618 1.00 94.25 104 LEU A N 1
ATOM 833 C CA . LEU A 1 104 ? -8.949 -12.176 -4.336 1.00 94.25 104 LEU A CA 1
ATOM 834 C C . LEU A 1 104 ? -8.583 -13.664 -4.235 1.00 94.25 104 LEU A C 1
ATOM 836 O O . LEU A 1 104 ? -7.532 -13.989 -3.689 1.00 94.25 104 LEU A O 1
ATOM 840 N N . GLU A 1 105 ? -9.389 -14.558 -4.813 1.00 93.50 105 GLU A N 1
ATOM 841 C CA . GLU A 1 105 ? -9.063 -15.986 -4.925 1.00 93.50 105 GLU A CA 1
ATOM 842 C C . GLU A 1 105 ? -7.836 -16.231 -5.813 1.00 93.50 105 GLU A C 1
ATOM 844 O O . GLU A 1 105 ? -6.984 -17.062 -5.497 1.00 93.50 105 GLU A O 1
ATOM 849 N N . LYS A 1 106 ? -7.709 -15.481 -6.914 1.00 92.94 106 LYS A N 1
ATOM 850 C CA . LYS A 1 106 ? -6.564 -15.578 -7.840 1.00 92.94 106 LYS A CA 1
ATOM 851 C C . LYS A 1 106 ? -5.299 -14.923 -7.292 1.00 92.94 106 LYS A C 1
ATOM 853 O O . LYS A 1 106 ? -4.192 -15.361 -7.607 1.00 92.94 106 LYS A O 1
ATOM 858 N N . TYR A 1 107 ? -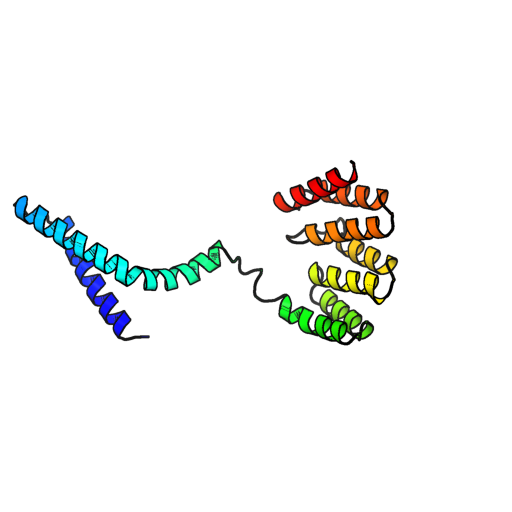5.454 -13.865 -6.504 1.00 92.56 107 TYR A N 1
ATOM 859 C CA . TYR A 1 107 ? -4.365 -13.068 -5.948 1.00 92.56 107 TYR A CA 1
ATOM 860 C C . TYR A 1 107 ? -4.539 -12.890 -4.430 1.00 92.56 107 TYR A C 1
ATOM 862 O O . TYR A 1 107 ? -4.714 -11.765 -3.950 1.00 92.56 107 TYR A O 1
ATOM 870 N N . PRO A 1 108 ? -4.466 -13.986 -3.648 1.00 88.81 108 PRO A N 1
ATOM 871 C CA . PRO A 1 108 ? -4.631 -13.918 -2.205 1.00 88.81 108 PRO A CA 1
ATOM 872 C C . PRO A 1 108 ? -3.434 -13.176 -1.607 1.00 88.81 108 PRO A C 1
ATOM 874 O O . PRO A 1 108 ? -2.302 -13.663 -1.622 1.00 88.81 108 PRO A O 1
ATOM 877 N N . GLY A 1 109 ? -3.671 -11.973 -1.089 1.00 87.06 109 GLY A N 1
ATOM 878 C CA . GLY A 1 109 ? -2.611 -11.121 -0.545 1.00 87.06 109 GLY A CA 1
ATOM 879 C C . GLY A 1 109 ? -2.265 -9.897 -1.395 1.00 87.06 109 GLY A C 1
ATOM 880 O O . GLY A 1 109 ? -1.177 -9.354 -1.220 1.00 87.06 109 GLY A O 1
ATOM 881 N N . ASP A 1 110 ? -3.134 -9.493 -2.323 1.00 92.00 110 ASP A N 1
ATOM 882 C CA . ASP A 1 110 ? -3.067 -8.172 -2.951 1.00 92.00 110 ASP A CA 1
ATOM 883 C C . ASP A 1 110 ? -3.849 -7.148 -2.096 1.00 92.00 110 ASP A C 1
ATOM 885 O O . ASP A 1 110 ? -5.079 -7.256 -1.989 1.00 92.00 110 ASP A O 1
ATOM 889 N N . PRO A 1 111 ? -3.171 -6.175 -1.457 1.00 93.12 111 PRO A N 1
ATOM 890 C CA . PRO A 1 111 ? -3.825 -5.221 -0.568 1.00 93.12 111 PRO A CA 1
ATOM 891 C C . PRO A 1 111 ? -4.771 -4.267 -1.309 1.00 93.12 111 PRO A C 1
ATOM 893 O O . PRO A 1 111 ? -5.723 -3.782 -0.700 1.00 93.12 111 PRO A O 1
ATOM 896 N N . GLU A 1 112 ? -4.570 -4.013 -2.610 1.00 92.94 112 GLU A N 1
ATOM 897 C CA . GLU A 1 112 ? -5.425 -3.098 -3.381 1.00 92.94 112 GLU A CA 1
ATOM 898 C C . GLU A 1 112 ? -6.809 -3.714 -3.631 1.00 92.94 112 GLU A C 1
ATOM 900 O O . GLU A 1 112 ? -7.825 -3.027 -3.505 1.00 92.94 112 GLU A O 1
ATOM 905 N N . ILE A 1 113 ? -6.864 -5.024 -3.912 1.00 95.31 113 ILE A N 1
ATOM 906 C CA . ILE A 1 113 ? -8.130 -5.762 -4.065 1.00 95.31 113 ILE A CA 1
ATOM 907 C C . ILE A 1 113 ? -8.918 -5.729 -2.749 1.00 95.31 113 ILE A C 1
ATOM 909 O O . ILE A 1 113 ? -10.113 -5.431 -2.750 1.00 95.31 113 ILE A O 1
ATOM 913 N N . VAL A 1 114 ? -8.245 -5.986 -1.620 1.00 95.88 114 VAL A N 1
ATOM 914 C CA . VAL A 1 114 ? -8.870 -5.951 -0.288 1.00 95.88 114 VAL A CA 1
ATOM 915 C C . VAL A 1 114 ? -9.371 -4.554 0.055 1.00 95.88 114 VAL A C 1
ATOM 917 O O . VAL A 1 114 ? -10.499 -4.415 0.528 1.00 95.88 114 VAL A O 1
ATOM 920 N N . ALA A 1 115 ? -8.568 -3.522 -0.213 1.00 94.81 115 ALA A N 1
ATOM 921 C CA . ALA A 1 115 ? -8.953 -2.140 0.035 1.00 94.81 115 ALA A CA 1
ATOM 922 C C . ALA A 1 115 ? -10.209 -1.753 -0.757 1.00 94.81 115 ALA A C 1
ATOM 924 O O . ALA A 1 115 ? -11.158 -1.236 -0.175 1.00 94.81 115 ALA A O 1
ATOM 925 N N . MET A 1 116 ? -10.245 -2.061 -2.057 1.00 95.81 116 MET A N 1
ATOM 926 C CA . MET A 1 116 ? -11.384 -1.739 -2.921 1.00 95.81 116 MET A CA 1
ATOM 927 C C . MET A 1 116 ? -12.659 -2.471 -2.496 1.00 95.81 116 MET A C 1
ATOM 929 O O . MET A 1 116 ? -13.736 -1.877 -2.467 1.00 95.81 116 MET A O 1
ATOM 933 N N . LEU A 1 117 ? -12.547 -3.755 -2.146 1.00 96.56 117 LEU A N 1
ATOM 934 C CA . LEU A 1 117 ? -13.691 -4.537 -1.691 1.00 96.56 117 LEU A CA 1
ATOM 935 C C . LEU A 1 117 ? -14.232 -4.005 -0.353 1.00 96.56 117 LEU A C 1
ATOM 937 O O . LEU A 1 117 ? -15.443 -3.879 -0.181 1.00 96.56 117 LEU A O 1
ATOM 941 N N . ALA A 1 118 ? -13.347 -3.630 0.571 1.00 96.25 118 ALA A N 1
ATOM 942 C CA . ALA A 1 118 ? -13.742 -3.049 1.847 1.00 96.25 118 ALA A CA 1
ATOM 943 C C . ALA A 1 118 ? -14.364 -1.647 1.698 1.00 96.25 118 ALA A C 1
ATOM 945 O O . ALA A 1 118 ? -15.372 -1.363 2.341 1.00 96.25 118 ALA A O 1
ATOM 946 N N . GLU A 1 119 ? -13.829 -0.788 0.824 1.00 95.06 119 GLU A N 1
ATOM 947 C CA . GLU A 1 119 ? -14.428 0.516 0.490 1.00 95.06 119 GLU A CA 1
ATOM 948 C C . GLU A 1 119 ? -15.846 0.360 -0.054 1.00 95.06 119 GLU A C 1
ATOM 950 O O . GLU A 1 119 ? -16.761 1.076 0.351 1.00 95.06 119 GLU A O 1
ATOM 955 N N . LEU A 1 120 ? -16.062 -0.631 -0.915 1.00 96.38 120 LEU A N 1
ATOM 956 C CA . LEU A 1 120 ? -17.380 -0.899 -1.465 1.00 96.38 120 LEU A CA 1
ATOM 957 C C . LEU A 1 120 ? -18.375 -1.373 -0.390 1.00 96.38 120 LEU A C 1
ATOM 959 O O . LEU A 1 120 ? -19.525 -0.924 -0.377 1.00 96.38 120 LEU A O 1
ATOM 963 N N . PHE A 1 121 ? -17.933 -2.200 0.563 1.00 96.62 121 PHE A N 1
ATOM 964 C CA . PHE A 1 121 ? -18.751 -2.564 1.724 1.00 96.62 121 PHE A CA 1
ATOM 965 C C . PHE A 1 121 ? -19.098 -1.358 2.609 1.00 96.62 121 PHE A C 1
ATOM 967 O O . PHE A 1 121 ? -20.233 -1.248 3.078 1.00 96.62 121 PHE A O 1
ATOM 974 N N . LEU A 1 122 ? -18.156 -0.435 2.807 1.00 94.88 122 LEU A N 1
ATOM 975 C CA . LEU A 1 122 ? -18.343 0.751 3.647 1.00 94.88 122 LEU A CA 1
ATOM 976 C C . LEU A 1 122 ? -19.265 1.787 3.011 1.00 94.88 122 LEU A C 1
ATOM 978 O O . LEU A 1 122 ? -20.190 2.268 3.662 1.00 94.88 122 LEU A O 1
ATOM 982 N N . ASP A 1 123 ? -19.009 2.142 1.755 1.00 93.81 123 ASP A N 1
ATOM 983 C CA . ASP A 1 123 ? -19.629 3.309 1.131 1.00 93.81 123 ASP A CA 1
ATOM 984 C C . ASP A 1 123 ? -20.904 2.971 0.364 1.00 93.81 123 ASP A C 1
ATOM 986 O O . ASP A 1 123 ? -21.786 3.821 0.249 1.00 93.81 123 ASP A O 1
ATOM 990 N N . LYS A 1 124 ? -21.012 1.753 -0.179 1.00 93.62 124 LYS A N 1
ATOM 991 C CA . LYS A 1 124 ? -22.148 1.358 -1.028 1.00 93.62 124 LYS A CA 1
ATOM 992 C C . LYS A 1 124 ? -23.105 0.409 -0.326 1.00 93.62 124 LYS A C 1
ATOM 994 O O . LYS A 1 124 ? -24.312 0.568 -0.467 1.00 93.62 124 LYS A O 1
ATOM 999 N N . MET A 1 125 ? -22.583 -0.525 0.467 1.00 92.00 125 MET A N 1
ATOM 1000 C CA . MET A 1 125 ? -23.410 -1.508 1.181 1.00 92.00 125 MET A CA 1
ATOM 1001 C C . MET A 1 125 ? -23.747 -1.094 2.617 1.00 92.00 125 MET A C 1
ATOM 1003 O O . MET A 1 125 ? -24.594 -1.728 3.242 1.00 92.00 125 MET A O 1
ATOM 1007 N N . ASN A 1 126 ? -23.096 -0.049 3.147 1.00 93.94 126 ASN A N 1
ATOM 1008 C CA . ASN A 1 126 ? -23.222 0.392 4.540 1.00 93.94 126 ASN A CA 1
ATOM 1009 C C . ASN A 1 126 ? -23.051 -0.766 5.549 1.00 93.94 126 ASN A C 1
ATOM 1011 O O . ASN A 1 126 ? -23.721 -0.816 6.581 1.00 93.94 126 ASN A O 1
ATOM 1015 N N . ASN A 1 127 ? -22.163 -1.715 5.238 1.00 94.69 127 ASN A N 1
ATOM 1016 C CA . ASN A 1 127 ? -21.872 -2.871 6.079 1.00 94.69 127 ASN A CA 1
ATOM 1017 C C . ASN A 1 127 ? -20.417 -2.817 6.572 1.00 94.69 127 ASN A C 1
ATOM 1019 O O . ASN A 1 127 ? -19.518 -3.420 5.979 1.00 94.69 127 ASN A O 1
ATOM 1023 N N . PRO A 1 128 ? -20.153 -2.081 7.663 1.00 93.94 128 PRO A N 1
ATOM 1024 C CA . PRO A 1 128 ? -18.798 -1.925 8.171 1.00 93.94 128 PRO A CA 1
ATOM 1025 C C . PRO A 1 128 ? -18.242 -3.173 8.850 1.00 93.94 128 PRO A C 1
ATOM 1027 O O . PRO A 1 128 ? -17.024 -3.324 8.916 1.00 93.94 128 PRO A O 1
ATOM 1030 N N . GLY A 1 129 ? -19.108 -4.066 9.340 1.00 94.25 129 GLY A N 1
ATOM 1031 C CA . GLY A 1 129 ? -18.685 -5.318 9.965 1.00 94.25 129 GLY A CA 1
ATOM 1032 C C . GLY A 1 129 ? -17.935 -6.202 8.974 1.00 94.25 129 GLY A C 1
ATOM 1033 O O . GLY A 1 129 ? -16.823 -6.642 9.263 1.00 94.25 129 GLY A O 1
ATOM 1034 N N . ASP A 1 130 ? -18.498 -6.369 7.776 1.00 95.38 130 ASP A N 1
ATOM 1035 C CA . ASP A 1 130 ? -17.886 -7.168 6.712 1.00 95.38 130 ASP A CA 1
ATOM 1036 C C . ASP A 1 130 ? -16.588 -6.533 6.200 1.00 95.38 130 ASP A C 1
ATOM 1038 O O . ASP A 1 130 ? -15.601 -7.237 5.982 1.00 95.38 130 ASP A O 1
ATOM 1042 N N . ALA A 1 131 ? -16.551 -5.202 6.073 1.00 95.88 131 ALA A N 1
ATOM 1043 C CA . ALA A 1 131 ? -15.351 -4.478 5.661 1.00 95.88 131 ALA A CA 1
ATOM 1044 C C . ALA A 1 131 ? -14.189 -4.678 6.648 1.00 95.88 131 ALA A C 1
ATOM 1046 O O . ALA A 1 131 ? -13.080 -5.036 6.244 1.00 95.88 131 ALA A O 1
ATOM 1047 N N . ILE A 1 132 ? -14.448 -4.489 7.947 1.00 95.25 132 ILE A N 1
ATOM 1048 C CA . ILE A 1 132 ? -13.446 -4.688 9.002 1.00 95.25 132 ILE A CA 1
ATOM 1049 C C . ILE A 1 132 ? -13.036 -6.161 9.057 1.00 95.25 132 ILE A C 1
ATOM 1051 O O . ILE A 1 132 ? -11.844 -6.454 9.101 1.00 95.25 132 ILE A O 1
ATOM 1055 N N . GLY A 1 133 ? -13.993 -7.092 9.007 1.00 95.88 133 GLY A N 1
ATOM 1056 C CA . GLY A 1 133 ? -13.721 -8.529 9.018 1.00 95.88 133 GLY A CA 1
ATOM 1057 C C . GLY A 1 133 ? -12.798 -8.950 7.875 1.00 95.88 133 GLY A C 1
ATOM 1058 O O . GLY A 1 133 ? -11.786 -9.608 8.112 1.00 95.88 133 GLY A O 1
ATOM 1059 N N . LEU A 1 134 ? -13.085 -8.498 6.653 1.00 96.44 134 LEU A N 1
ATOM 1060 C CA . LEU A 1 134 ? -12.253 -8.750 5.479 1.00 96.44 134 LEU A CA 1
ATOM 1061 C C . LEU A 1 134 ? -10.823 -8.219 5.663 1.00 96.44 134 LEU A C 1
ATOM 1063 O O . LEU A 1 134 ? -9.856 -8.944 5.419 1.00 96.44 134 LEU A O 1
ATOM 1067 N N . MET A 1 135 ? -10.681 -6.969 6.112 1.00 95.94 135 MET A N 1
ATOM 1068 C CA . MET A 1 135 ? -9.370 -6.361 6.336 1.00 95.94 135 MET A CA 1
ATOM 1069 C C . MET A 1 135 ? -8.590 -7.073 7.454 1.00 95.94 135 MET A C 1
ATOM 1071 O O . MET A 1 135 ? -7.396 -7.319 7.310 1.00 95.94 135 MET A O 1
ATOM 1075 N N . LEU A 1 136 ? -9.237 -7.466 8.552 1.00 95.31 136 LEU A N 1
ATOM 1076 C CA . LEU A 1 136 ? -8.573 -8.185 9.646 1.00 95.31 136 LEU A CA 1
ATOM 1077 C C . LEU A 1 136 ? -8.111 -9.587 9.233 1.00 95.31 136 LEU A C 1
ATOM 1079 O O . LEU A 1 136 ? -7.026 -10.006 9.630 1.00 95.31 136 LEU A O 1
ATOM 1083 N N . VAL A 1 137 ? -8.887 -10.292 8.401 1.00 96.06 137 VAL A N 1
ATOM 1084 C CA . VAL A 1 137 ? -8.483 -11.587 7.822 1.00 96.06 137 VAL A CA 1
ATOM 1085 C C . VAL A 1 137 ? -7.237 -11.433 6.943 1.00 96.06 137 VAL A C 1
ATOM 1087 O O . VAL A 1 137 ? -6.378 -12.319 6.912 1.00 96.06 137 VAL A O 1
ATOM 1090 N N . TYR A 1 138 ? -7.091 -10.298 6.252 1.00 96.19 138 TYR A N 1
ATOM 1091 C CA . TYR A 1 138 ? -5.858 -9.981 5.534 1.00 96.19 138 TYR A CA 1
ATOM 1092 C C . TYR A 1 138 ? -4.666 -9.838 6.493 1.00 96.19 138 TYR A C 1
ATOM 1094 O O . TYR A 1 138 ? -3.615 -10.440 6.257 1.00 96.19 138 TYR A O 1
ATOM 1102 N N . PHE A 1 139 ? -4.848 -9.126 7.611 1.00 96.25 139 PHE A N 1
ATOM 1103 C CA . PHE A 1 139 ? -3.829 -8.903 8.645 1.00 96.25 139 PHE A CA 1
ATOM 1104 C C . PHE A 1 139 ? -3.588 -10.100 9.583 1.00 96.25 139 PHE A C 1
ATOM 1106 O O . PHE A 1 139 ? -3.170 -9.913 10.729 1.00 96.25 139 PHE A O 1
ATOM 1113 N N . ASP A 1 140 ? -3.719 -11.329 9.081 1.00 94.31 140 ASP A N 1
ATOM 1114 C CA . ASP A 1 140 ? -3.367 -12.562 9.795 1.00 94.31 140 ASP A CA 1
ATOM 1115 C C . ASP A 1 140 ? -1.991 -12.432 10.490 1.00 94.31 140 ASP A C 1
ATOM 1117 O O . ASP A 1 140 ? -1.002 -12.051 9.839 1.00 94.31 140 ASP A O 1
ATOM 1121 N N . PRO A 1 141 ? -1.896 -12.718 11.806 1.00 91.69 141 PRO A N 1
ATOM 1122 C CA . PRO A 1 141 ? -0.645 -12.681 12.544 1.00 91.69 141 PRO A CA 1
ATOM 1123 C C . PRO A 1 141 ? 0.488 -13.518 11.974 1.00 91.69 141 PRO A C 1
ATOM 1125 O O . PRO A 1 141 ? 1.640 -13.122 12.140 1.00 91.69 141 PRO A O 1
ATOM 1128 N N . GLN A 1 142 ? 0.186 -14.603 11.268 1.00 91.81 142 GLN A N 1
ATOM 1129 C CA . GLN A 1 142 ? 1.184 -15.517 10.719 1.00 91.81 142 GLN A CA 1
ATOM 1130 C C . GLN A 1 142 ? 1.763 -15.050 9.374 1.00 91.81 142 GLN A C 1
ATOM 1132 O O . GLN A 1 142 ? 2.803 -15.551 8.942 1.00 91.81 142 GLN A O 1
ATOM 1137 N N . LYS A 1 143 ? 1.122 -14.087 8.698 1.00 93.31 143 LYS A N 1
ATOM 1138 C CA . LYS A 1 143 ? 1.564 -13.599 7.385 1.00 93.31 143 LYS A CA 1
ATOM 1139 C C . LYS A 1 143 ? 2.607 -12.492 7.516 1.00 93.31 143 LYS A C 1
ATOM 1141 O O . LYS A 1 143 ? 2.393 -11.495 8.206 1.00 93.31 143 LYS A O 1
ATOM 1146 N N . LYS A 1 144 ? 3.709 -12.640 6.773 1.00 93.62 144 LYS A N 1
ATOM 1147 C CA . LYS A 1 144 ? 4.720 -11.585 6.610 1.00 93.62 144 LYS A CA 1
ATOM 1148 C C . LYS A 1 144 ? 4.140 -10.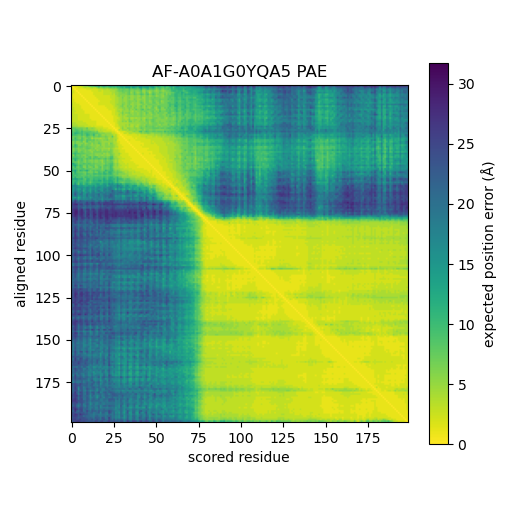396 5.856 1.00 93.62 144 LYS A C 1
ATOM 1150 O O . LYS A 1 144 ? 3.436 -10.584 4.863 1.00 93.62 144 LYS A O 1
ATOM 1155 N N . ARG A 1 145 ? 4.488 -9.193 6.311 1.00 94.25 145 ARG A N 1
ATOM 1156 C CA . ARG A 1 145 ? 4.049 -7.939 5.695 1.00 94.25 145 ARG A CA 1
ATOM 1157 C C . ARG A 1 145 ? 4.869 -7.619 4.448 1.00 94.25 145 ARG A C 1
ATOM 1159 O O . ARG A 1 145 ? 6.071 -7.883 4.396 1.00 94.25 145 ARG A O 1
ATOM 1166 N N . LYS A 1 146 ? 4.202 -7.091 3.429 1.00 91.94 146 LYS A N 1
ATOM 1167 C CA . LYS A 1 146 ? 4.772 -6.642 2.158 1.00 91.94 146 LYS A CA 1
ATOM 1168 C C . LYS A 1 146 ? 4.657 -5.124 2.042 1.00 91.94 146 LYS A C 1
ATOM 1170 O O . LYS A 1 146 ? 3.901 -4.478 2.763 1.00 91.94 146 LYS A O 1
ATOM 1175 N N . GLN A 1 147 ? 5.411 -4.559 1.106 1.00 86.25 147 GLN A N 1
ATOM 1176 C CA . GLN A 1 147 ? 5.288 -3.146 0.760 1.00 86.25 147 GLN A CA 1
ATOM 1177 C C . GLN A 1 147 ? 3.849 -2.845 0.304 1.00 86.25 147 GLN A C 1
ATOM 1179 O O . GLN A 1 147 ? 3.300 -3.590 -0.507 1.00 86.25 147 GLN A O 1
ATOM 1184 N N . GLY A 1 148 ? 3.252 -1.777 0.837 1.00 86.06 148 GLY A N 1
ATOM 1185 C CA . GLY A 1 148 ? 1.848 -1.409 0.601 1.00 86.06 148 GLY A CA 1
ATOM 1186 C C . GLY A 1 148 ? 0.871 -1.887 1.685 1.00 86.06 148 GLY A C 1
ATOM 1187 O O . GLY A 1 148 ? -0.192 -1.289 1.842 1.00 86.06 148 GLY A O 1
ATOM 1188 N N . ASP A 1 149 ? 1.238 -2.873 2.513 1.00 95.06 149 ASP A N 1
ATOM 1189 C CA . ASP A 1 149 ? 0.380 -3.326 3.623 1.00 95.06 149 ASP A CA 1
ATOM 1190 C C . ASP A 1 149 ? 0.158 -2.225 4.667 1.00 95.06 149 ASP A C 1
ATOM 1192 O O . ASP A 1 149 ? -0.887 -2.183 5.314 1.00 95.06 149 ASP A O 1
ATOM 1196 N N . ALA A 1 150 ? 1.119 -1.310 4.817 1.00 96.38 150 ALA A N 1
ATOM 1197 C CA . ALA A 1 150 ? 1.007 -0.194 5.748 1.00 96.38 150 ALA A CA 1
ATOM 1198 C C . ALA A 1 150 ? -0.111 0.781 5.358 1.00 96.38 150 ALA A C 1
ATOM 1200 O O . ALA A 1 150 ? -0.827 1.263 6.232 1.00 96.38 150 ALA A O 1
ATOM 1201 N N . GLU A 1 151 ? -0.317 1.028 4.060 1.00 94.88 151 GLU A N 1
ATOM 1202 C CA . GLU A 1 151 ? -1.433 1.855 3.591 1.00 94.88 151 GLU A CA 1
ATOM 1203 C C . GLU A 1 151 ? -2.774 1.199 3.912 1.00 94.88 151 GLU A C 1
ATOM 1205 O O . GLU A 1 151 ? -3.688 1.863 4.401 1.00 94.88 151 GLU A O 1
ATOM 1210 N N . LEU A 1 152 ? -2.888 -0.116 3.698 1.00 95.75 152 LEU A N 1
ATOM 1211 C CA . LEU A 1 152 ? -4.093 -0.851 4.067 1.00 95.75 152 LEU A CA 1
ATOM 1212 C C . LEU A 1 152 ? -4.308 -0.821 5.589 1.00 95.75 152 LEU A C 1
ATOM 1214 O O . LEU A 1 152 ? -5.435 -0.611 6.025 1.00 95.75 152 LEU A O 1
ATOM 1218 N N . ALA A 1 153 ? -3.250 -0.945 6.398 1.00 97.38 153 ALA A N 1
ATOM 1219 C CA . ALA A 1 153 ? -3.333 -0.883 7.859 1.00 97.38 153 ALA A CA 1
ATOM 1220 C C . ALA A 1 153 ? -3.817 0.493 8.342 1.00 97.38 153 ALA A C 1
ATOM 1222 O O . ALA A 1 153 ? -4.665 0.579 9.233 1.00 97.38 153 ALA A O 1
ATOM 1223 N N . LEU A 1 154 ? -3.340 1.575 7.719 1.00 97.00 154 LEU A N 1
ATOM 1224 C CA . LEU A 1 154 ? -3.870 2.914 7.969 1.00 97.00 154 LEU A CA 1
ATOM 1225 C C . LEU A 1 154 ? -5.361 3.004 7.636 1.00 97.00 154 LEU A C 1
ATOM 1227 O O . LEU A 1 154 ? -6.117 3.541 8.442 1.00 97.00 154 LEU A O 1
ATOM 1231 N N . ARG A 1 155 ? -5.801 2.429 6.507 1.00 95.50 155 ARG A N 1
ATOM 1232 C CA . ARG A 1 155 ? -7.230 2.392 6.158 1.00 95.50 155 ARG A CA 1
ATOM 1233 C C . ARG A 1 155 ? -8.046 1.638 7.208 1.00 95.50 155 ARG A C 1
ATOM 1235 O O . ARG A 1 155 ? -9.099 2.132 7.586 1.00 95.50 155 ARG A O 1
ATOM 1242 N N . VAL A 1 156 ? -7.564 0.510 7.746 1.00 96.88 156 VAL A N 1
ATOM 1243 C CA . VAL A 1 156 ? -8.244 -0.191 8.861 1.00 96.88 156 VAL A CA 1
ATOM 1244 C C . VAL A 1 156 ? -8.427 0.738 10.059 1.00 96.88 156 VAL A C 1
ATOM 1246 O O . VAL A 1 156 ? -9.521 0.831 10.619 1.00 96.88 156 VAL A O 1
ATOM 1249 N N . ALA A 1 157 ? -7.367 1.449 10.447 1.00 97.44 157 ALA A N 1
ATOM 1250 C CA . ALA A 1 157 ? -7.431 2.395 11.553 1.00 97.44 157 ALA A CA 1
ATOM 1251 C C . ALA A 1 157 ? -8.438 3.522 11.274 1.00 97.44 157 ALA A C 1
ATOM 1253 O O . ALA A 1 157 ? -9.247 3.848 12.141 1.00 97.44 157 ALA A O 1
ATOM 1254 N N . ASP A 1 158 ? -8.448 4.070 10.060 1.00 96.38 158 ASP A N 1
ATOM 1255 C CA . ASP A 1 158 ? -9.393 5.111 9.651 1.00 96.38 158 ASP A CA 1
ATOM 1256 C C . ASP A 1 158 ? -10.844 4.615 9.676 1.00 96.38 158 ASP A C 1
ATOM 1258 O O . ASP A 1 158 ? -11.739 5.341 10.115 1.00 96.38 158 ASP A O 1
ATOM 1262 N N . VAL A 1 159 ? -11.082 3.360 9.288 1.00 95.56 159 VAL A N 1
ATOM 1263 C CA . VAL A 1 159 ? -12.395 2.715 9.399 1.00 95.56 159 VAL A CA 1
ATOM 1264 C C . VAL A 1 159 ? -12.822 2.627 10.863 1.00 95.56 159 VAL A C 1
ATOM 1266 O O . VAL A 1 159 ? -13.922 3.067 11.195 1.00 95.56 159 VAL A O 1
ATOM 1269 N N . TYR A 1 160 ? -11.961 2.159 11.769 1.00 97.12 160 TYR A N 1
ATOM 1270 C CA . TYR A 1 160 ? -12.274 2.157 13.202 1.00 97.12 160 TYR A CA 1
ATOM 1271 C C . TYR A 1 160 ? -12.612 3.559 13.728 1.00 97.12 160 TYR A C 1
ATOM 1273 O O . TYR A 1 160 ? -13.599 3.735 14.446 1.00 97.12 160 TYR A O 1
ATOM 1281 N N . LEU A 1 161 ? -11.849 4.580 13.332 1.00 96.44 161 LEU A N 1
ATOM 1282 C CA . LEU A 1 161 ? -12.104 5.964 13.739 1.00 96.44 161 LEU A CA 1
ATOM 1283 C C . LEU A 1 161 ? -13.436 6.496 13.198 1.00 96.44 161 LEU A C 1
ATOM 1285 O O . LEU A 1 161 ? -14.170 7.147 13.945 1.00 96.44 161 LEU A O 1
ATOM 1289 N N . ARG A 1 162 ? -13.797 6.171 11.948 1.00 95.38 162 ARG A N 1
ATOM 1290 C CA . ARG A 1 162 ? -15.097 6.523 11.346 1.00 95.38 162 ARG A CA 1
ATOM 1291 C C . ARG A 1 162 ? -16.266 6.000 12.184 1.00 95.38 162 ARG A C 1
ATOM 1293 O O . ARG A 1 162 ? -17.269 6.695 12.323 1.00 95.38 162 ARG A O 1
ATOM 1300 N N . PHE A 1 163 ? -16.113 4.829 12.803 1.00 95.00 163 PHE A N 1
ATOM 1301 C CA . PHE A 1 163 ? -17.111 4.224 13.695 1.00 95.00 163 PHE A CA 1
ATOM 1302 C C . PHE A 1 163 ? -16.913 4.550 15.181 1.00 95.00 163 PHE A C 1
ATOM 1304 O O . PHE A 1 163 ? -17.543 3.928 16.032 1.00 95.00 163 PHE A O 1
ATOM 1311 N N . LYS A 1 164 ? -16.088 5.554 15.513 1.00 96.56 164 LYS A N 1
ATOM 1312 C CA . LYS A 1 164 ? -15.797 5.995 16.892 1.00 96.56 164 LYS A CA 1
ATOM 1313 C C . LYS A 1 164 ? -15.172 4.901 17.775 1.00 96.56 164 LYS A C 1
ATOM 1315 O O . LYS A 1 164 ? -15.243 4.970 18.999 1.00 96.56 164 LYS A O 1
ATOM 1320 N N . LEU A 1 165 ? -14.509 3.923 17.163 1.00 96.56 165 LEU A N 1
ATOM 1321 C CA . LEU A 1 165 ? -13.810 2.808 17.806 1.00 96.56 165 LEU A CA 1
ATOM 1322 C C . LEU A 1 165 ? -12.318 3.142 17.997 1.00 96.56 165 LEU A C 1
ATOM 1324 O O . LEU A 1 165 ? -11.430 2.458 17.486 1.00 96.56 165 LEU A O 1
ATOM 1328 N N . LYS A 1 166 ? -12.032 4.254 18.691 1.00 97.75 166 LYS A N 1
ATOM 1329 C CA . LYS A 1 166 ? -10.663 4.794 18.838 1.00 97.75 166 LYS A CA 1
ATOM 1330 C C . LYS A 1 166 ? -9.709 3.800 19.510 1.00 97.75 166 LYS A C 1
ATOM 1332 O O . LYS A 1 166 ? -8.586 3.636 19.045 1.00 97.75 166 LYS A O 1
ATOM 1337 N N . GLU A 1 167 ? -10.165 3.115 20.555 1.00 97.75 167 GLU A N 1
ATOM 1338 C CA . GLU A 1 167 ? -9.351 2.140 21.294 1.00 97.75 167 GLU A CA 1
ATOM 1339 C C . GLU A 1 167 ? -8.923 0.962 20.410 1.00 97.75 167 GLU A C 1
ATOM 1341 O O . GLU A 1 167 ? -7.763 0.553 20.430 1.00 97.75 167 GLU A O 1
ATOM 1346 N N . GLN A 1 168 ? -9.830 0.456 19.568 1.00 97.69 168 GLN A N 1
ATOM 1347 C CA . GLN A 1 168 ? -9.526 -0.612 18.616 1.00 97.69 168 GLN A CA 1
ATOM 1348 C C . GLN A 1 168 ? -8.516 -0.146 17.562 1.00 97.69 168 GLN A C 1
ATOM 1350 O O . GLN A 1 168 ? -7.587 -0.887 17.246 1.00 97.69 168 GLN A O 1
ATOM 1355 N N . ALA A 1 169 ? -8.649 1.089 17.064 1.00 97.94 169 ALA A N 1
ATOM 1356 C CA . ALA A 1 169 ? -7.689 1.674 16.128 1.00 97.94 169 ALA A CA 1
ATOM 1357 C C . ALA A 1 169 ? -6.280 1.775 16.739 1.00 97.94 169 ALA A C 1
ATOM 1359 O O . ALA A 1 169 ? -5.300 1.389 16.101 1.00 97.94 169 ALA A O 1
ATOM 1360 N N . LEU A 1 170 ? -6.180 2.263 17.982 1.00 98.19 170 LEU A N 1
ATOM 1361 C CA . LEU A 1 170 ? -4.915 2.378 18.712 1.00 98.19 170 LEU A CA 1
ATOM 1362 C C . LEU A 1 170 ? -4.286 1.008 18.972 1.00 98.19 170 LEU A C 1
ATOM 1364 O O . LEU A 1 170 ? -3.096 0.828 18.717 1.00 98.19 170 LEU A O 1
ATOM 1368 N N . ALA A 1 171 ? -5.077 0.039 19.439 1.00 97.94 171 ALA A N 1
ATOM 1369 C CA . ALA A 1 171 ? -4.614 -1.322 19.688 1.00 97.94 171 ALA A CA 1
ATOM 1370 C C . ALA A 1 171 ? -4.095 -1.987 18.404 1.00 97.94 171 ALA A C 1
ATOM 1372 O O . ALA A 1 171 ? -3.004 -2.558 18.408 1.00 97.94 171 ALA A O 1
ATOM 1373 N N . PHE A 1 172 ? -4.834 -1.850 17.299 1.00 97.81 172 PHE A N 1
ATOM 1374 C CA . PHE A 1 172 ? -4.449 -2.384 15.995 1.00 97.81 172 PHE A CA 1
ATOM 1375 C C . PHE A 1 172 ? -3.153 -1.751 15.471 1.00 97.81 172 PHE A C 1
ATOM 1377 O O . PHE A 1 172 ? -2.211 -2.465 15.125 1.00 97.81 172 PHE A O 1
ATOM 1384 N N . LEU A 1 173 ? -3.057 -0.416 15.463 1.00 98.19 173 LEU A N 1
ATOM 1385 C CA . LEU A 1 173 ? -1.847 0.274 15.003 1.00 98.19 173 LEU A CA 1
ATOM 1386 C C . LEU A 1 173 ? -0.641 -0.058 15.879 1.00 98.19 173 LEU A C 1
ATOM 1388 O O . LEU A 1 173 ? 0.439 -0.298 15.348 1.00 98.19 173 LEU A O 1
ATOM 1392 N N . LYS A 1 174 ? -0.816 -0.124 17.203 1.00 98.00 174 LYS A N 1
ATOM 1393 C CA . LYS A 1 174 ? 0.252 -0.527 18.121 1.00 98.00 174 LYS A CA 1
ATOM 1394 C C . LYS A 1 174 ? 0.762 -1.929 17.780 1.00 98.00 174 LYS A C 1
ATOM 1396 O O . LYS A 1 174 ? 1.962 -2.097 17.573 1.00 98.00 174 LYS A O 1
ATOM 1401 N N . GLN A 1 175 ? -0.143 -2.895 17.622 1.00 97.62 175 GLN A N 1
ATOM 1402 C CA . GLN A 1 175 ? 0.203 -4.260 17.228 1.00 97.62 175 GLN A CA 1
ATOM 1403 C C . GLN A 1 175 ? 0.981 -4.296 15.903 1.00 97.62 175 GLN A C 1
ATOM 1405 O O . GLN A 1 175 ? 1.992 -4.990 15.797 1.00 97.62 175 GLN A O 1
ATOM 1410 N N . GLU A 1 176 ? 0.542 -3.550 14.888 1.00 97.38 176 GLU A N 1
ATOM 1411 C CA . GLU A 1 176 ? 1.221 -3.532 13.589 1.00 97.38 176 GLU A CA 1
ATOM 1412 C C . GLU A 1 176 ? 2.571 -2.791 13.634 1.00 97.38 176 GLU A C 1
ATOM 1414 O O . GLU A 1 176 ? 3.517 -3.234 12.984 1.00 97.38 176 GLU A O 1
ATOM 1419 N N . THR A 1 177 ? 2.732 -1.744 14.454 1.00 97.00 177 THR A N 1
ATOM 1420 C CA . THR A 1 177 ? 4.032 -1.061 14.639 1.00 97.00 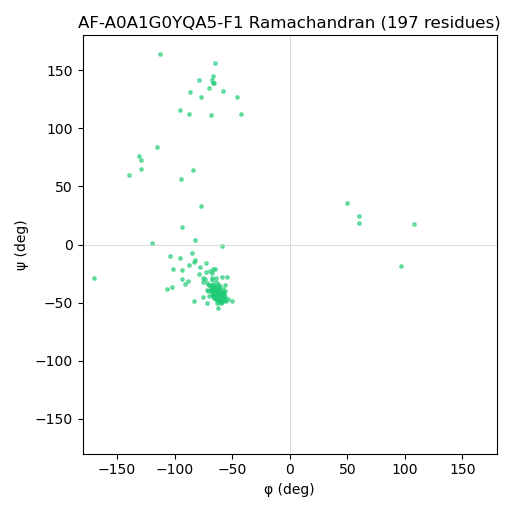177 THR A CA 1
ATOM 1421 C C . THR A 1 177 ? 5.083 -1.921 15.344 1.00 97.00 177 THR A C 1
ATOM 1423 O O . THR A 1 177 ? 6.276 -1.770 15.076 1.00 97.00 177 THR A O 1
ATOM 1426 N N . GLU A 1 178 ? 4.661 -2.848 16.209 1.00 96.94 178 GLU A N 1
ATOM 1427 C CA . GLU A 1 178 ? 5.554 -3.786 16.903 1.00 96.94 178 GLU A CA 1
ATOM 1428 C C . GLU A 1 178 ? 6.102 -4.879 15.963 1.00 96.94 178 GLU A C 1
ATOM 1430 O O . GLU A 1 178 ? 7.113 -5.524 16.268 1.00 96.94 178 GLU A O 1
ATOM 1435 N N . ARG A 1 179 ? 5.495 -5.071 14.781 1.00 95.81 179 ARG A N 1
ATOM 1436 C CA . ARG A 1 179 ? 5.982 -6.037 13.791 1.00 95.81 179 ARG A CA 1
ATOM 1437 C C . ARG A 1 179 ? 7.291 -5.590 13.152 1.00 95.81 179 ARG A C 1
ATOM 1439 O O . ARG A 1 179 ? 7.449 -4.473 12.654 1.00 95.81 179 ARG A O 1
ATOM 1446 N N . LYS A 1 180 ? 8.221 -6.541 13.062 1.00 94.19 180 LYS A N 1
ATOM 1447 C CA . LYS A 1 180 ? 9.543 -6.322 12.460 1.00 94.19 180 LYS A CA 1
ATOM 1448 C C . LYS A 1 180 ? 9.557 -6.418 10.931 1.00 94.19 180 LYS A C 1
ATOM 1450 O O . LYS A 1 180 ? 10.529 -5.968 10.333 1.00 94.19 180 LYS A O 1
ATOM 1455 N N . ASP A 1 181 ? 8.493 -6.945 10.325 1.00 94.56 181 ASP A N 1
ATOM 1456 C CA . ASP A 1 181 ? 8.436 -7.254 8.888 1.00 94.56 181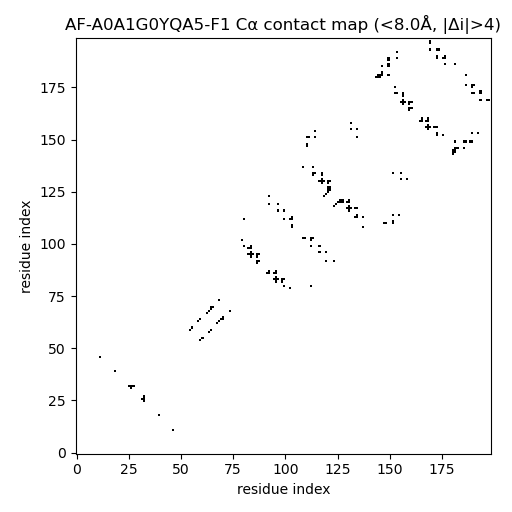 ASP A CA 1
ATOM 1457 C C . ASP A 1 181 ? 8.200 -6.030 7.988 1.00 94.56 181 ASP A C 1
ATOM 1459 O O . ASP A 1 181 ? 8.509 -6.080 6.801 1.00 94.56 181 ASP A O 1
ATOM 1463 N N . TYR A 1 182 ? 7.680 -4.923 8.531 1.00 95.38 182 TYR A N 1
ATOM 1464 C CA . TYR A 1 182 ? 7.534 -3.676 7.777 1.00 95.38 182 TYR A CA 1
ATOM 1465 C C . TYR A 1 182 ? 8.890 -3.067 7.425 1.00 95.38 182 TYR A C 1
ATOM 1467 O O . TYR A 1 182 ? 9.822 -3.087 8.240 1.00 95.38 182 TYR A O 1
ATOM 1475 N N . CYS A 1 183 ? 8.973 -2.445 6.247 1.00 94.31 183 CYS A N 1
ATOM 1476 C CA . CYS A 1 183 ? 10.129 -1.626 5.909 1.00 94.31 183 CYS A CA 1
ATOM 1477 C C . CYS A 1 183 ? 10.208 -0.392 6.839 1.00 94.31 183 CYS A C 1
ATOM 1479 O O . CYS A 1 183 ? 9.190 0.020 7.405 1.00 94.31 183 CYS A O 1
ATOM 1481 N N . PRO A 1 184 ? 11.395 0.215 7.032 1.00 94.75 184 PRO A N 1
ATOM 1482 C CA . PRO A 1 184 ? 11.552 1.340 7.956 1.00 94.75 184 PRO A CA 1
ATOM 1483 C C . PRO A 1 184 ? 10.615 2.522 7.669 1.00 94.75 184 PRO A C 1
ATOM 1485 O O . PRO A 1 184 ? 10.040 3.069 8.606 1.00 94.75 184 PRO A O 1
ATOM 1488 N N . ALA A 1 185 ? 10.410 2.858 6.390 1.00 94.69 185 ALA A N 1
ATOM 1489 C CA . ALA A 1 185 ? 9.525 3.946 5.970 1.00 94.69 185 ALA A CA 1
ATOM 1490 C C . ALA A 1 185 ? 8.052 3.674 6.331 1.00 94.69 185 ALA A C 1
ATOM 1492 O O . ALA A 1 185 ? 7.380 4.531 6.902 1.00 94.69 185 ALA A O 1
ATOM 1493 N N . ASP A 1 186 ? 7.570 2.455 6.076 1.00 96.31 186 ASP A N 1
ATOM 1494 C CA . ASP A 1 186 ? 6.214 2.028 6.442 1.00 96.31 186 ASP A CA 1
ATOM 1495 C C . ASP A 1 186 ? 6.005 2.063 7.962 1.00 96.31 186 ASP A C 1
ATOM 1497 O O . ASP A 1 186 ? 4.981 2.541 8.452 1.00 96.31 186 ASP A O 1
ATOM 1501 N N . ARG A 1 187 ? 6.998 1.602 8.735 1.00 96.88 187 ARG A N 1
ATOM 1502 C CA . ARG A 1 187 ? 6.931 1.629 10.203 1.00 96.88 187 ARG A CA 1
ATOM 1503 C C . ARG A 1 187 ? 6.898 3.056 10.745 1.00 96.88 187 ARG A C 1
ATOM 1505 O O . ARG A 1 187 ? 6.152 3.326 11.687 1.00 96.88 187 ARG A O 1
ATOM 1512 N N . GLU A 1 188 ? 7.686 3.961 10.171 1.00 96.81 188 GLU A N 1
ATOM 1513 C CA . GLU A 1 188 ? 7.670 5.381 10.532 1.00 96.81 188 GLU A CA 1
ATOM 1514 C C . GLU A 1 188 ? 6.287 5.994 10.281 1.00 96.81 188 GLU A C 1
ATOM 1516 O O . GLU A 1 188 ? 5.734 6.659 11.158 1.00 96.81 188 GLU A O 1
ATOM 1521 N N . LEU A 1 189 ? 5.687 5.698 9.127 1.00 97.50 189 LEU A N 1
ATOM 1522 C CA . LEU A 1 189 ? 4.346 6.146 8.763 1.00 97.50 189 LEU A CA 1
ATOM 1523 C C . LEU A 1 189 ? 3.277 5.641 9.750 1.00 97.50 189 LEU A C 1
ATOM 1525 O O . LEU A 1 189 ? 2.476 6.444 10.240 1.00 97.50 189 LEU A O 1
ATOM 1529 N N . LEU A 1 190 ? 3.305 4.358 10.126 1.00 98.06 190 LEU A N 1
ATOM 1530 C CA . LEU A 1 190 ? 2.393 3.801 11.135 1.00 98.06 190 LEU A CA 1
ATOM 1531 C C . LEU A 1 190 ? 2.612 4.431 12.522 1.00 98.06 190 LEU A C 1
ATOM 1533 O O . LEU A 1 190 ? 1.651 4.795 13.199 1.00 98.06 190 LEU A O 1
ATOM 1537 N N . THR A 1 191 ? 3.870 4.623 12.928 1.00 97.94 191 THR A N 1
ATOM 1538 C CA . THR A 1 191 ? 4.232 5.225 14.225 1.00 97.94 191 THR A CA 1
ATOM 1539 C C . THR A 1 191 ? 3.772 6.679 14.311 1.00 97.94 191 THR A C 1
ATOM 1541 O O . THR A 1 191 ? 3.215 7.102 15.325 1.00 97.94 191 THR A O 1
ATOM 1544 N N . LYS A 1 192 ? 3.940 7.447 13.229 1.00 98.06 192 LYS A N 1
ATOM 1545 C CA . LYS A 1 192 ? 3.462 8.829 13.132 1.00 98.06 192 LYS A CA 1
ATOM 1546 C C . LYS A 1 192 ? 1.941 8.896 13.249 1.00 98.06 192 LYS A C 1
ATOM 1548 O O . LYS A 1 192 ? 1.430 9.753 13.973 1.00 98.06 192 LYS A O 1
ATOM 1553 N N . ARG A 1 193 ? 1.212 7.980 12.593 1.00 98.12 193 ARG A N 1
ATOM 1554 C CA . ARG A 1 193 ? -0.250 7.894 12.737 1.00 98.12 193 ARG A CA 1
ATOM 1555 C C . ARG A 1 193 ? -0.647 7.560 14.173 1.00 98.12 193 ARG A C 1
ATOM 1557 O O . ARG A 1 193 ? -1.490 8.261 14.725 1.00 98.12 193 ARG A O 1
ATOM 1564 N N . LEU A 1 194 ? -0.020 6.559 14.790 1.00 98.00 194 LEU A N 1
ATOM 1565 C CA . LEU A 1 194 ? -0.281 6.174 16.179 1.00 98.00 194 LEU A CA 1
ATOM 1566 C C . LEU A 1 194 ? -0.060 7.352 17.144 1.00 98.00 194 LEU A C 1
ATOM 1568 O O . LEU A 1 194 ? -0.926 7.647 17.964 1.00 98.00 194 LEU A O 1
ATOM 1572 N N . GLY A 1 195 ? 1.052 8.080 16.996 1.00 97.88 195 GLY A N 1
ATOM 1573 C CA . GLY A 1 195 ? 1.340 9.279 17.787 1.00 97.88 195 GLY A CA 1
ATOM 1574 C C . GLY A 1 195 ? 0.288 10.378 17.612 1.00 97.88 195 GLY A C 1
ATOM 1575 O O . GLY A 1 195 ? -0.121 10.990 18.593 1.00 97.88 195 GLY A O 1
ATOM 1576 N N . SER A 1 196 ? -0.216 10.578 16.388 1.00 97.56 196 SER A N 1
ATOM 1577 C CA . SER A 1 196 ? -1.274 11.564 16.117 1.00 97.56 196 SER A CA 1
ATOM 1578 C C . SER A 1 196 ? -2.625 11.238 16.759 1.00 97.56 196 SER A C 1
ATOM 1580 O O . SER A 1 196 ? -3.437 12.140 16.914 1.00 97.56 196 SER A O 1
ATOM 1582 N N . LEU A 1 197 ? -2.876 9.973 17.116 1.00 96.12 197 LEU A N 1
ATOM 1583 C CA . LEU A 1 197 ? -4.129 9.539 17.745 1.00 96.12 197 LEU A CA 1
ATOM 1584 C C . LEU A 1 197 ? -4.064 9.529 19.277 1.00 96.12 197 LEU A C 1
ATOM 1586 O O . LEU A 1 197 ? -5.113 9.569 19.922 1.00 96.12 197 LEU A O 1
ATOM 1590 N N . ASN A 1 198 ? -2.864 9.451 19.856 1.00 95.31 198 ASN A N 1
ATOM 1591 C CA . ASN A 1 198 ? -2.664 9.503 21.308 1.00 95.31 198 ASN A CA 1
ATOM 1592 C C . ASN A 1 198 ? -2.732 10.927 21.874 1.00 95.31 198 ASN A C 1
ATOM 1594 O O . ASN A 1 198 ? -3.053 11.081 23.051 1.00 95.31 198 ASN A O 1
ATOM 1598 N N . ASN A 1 199 ? -2.434 11.930 21.047 1.00 92.44 199 ASN A N 1
ATOM 1599 C CA . ASN A 1 199 ? -2.590 13.347 21.381 1.00 92.44 199 ASN A CA 1
ATOM 1600 C C . ASN A 1 199 ? -4.044 13.801 21.200 1.00 92.44 199 ASN A C 1
ATOM 1602 O O . ASN A 1 199 ? -4.458 14.702 21.958 1.00 92.44 199 ASN A O 1
#

Sequence (199 aa):
MDWKKWIAFLLGSVFFVKAVLYFMYPPANMMVGFYYGAMVGFWSLLAGICFAPLIGEFFGDSYGFSMYWSRGWLKAPAA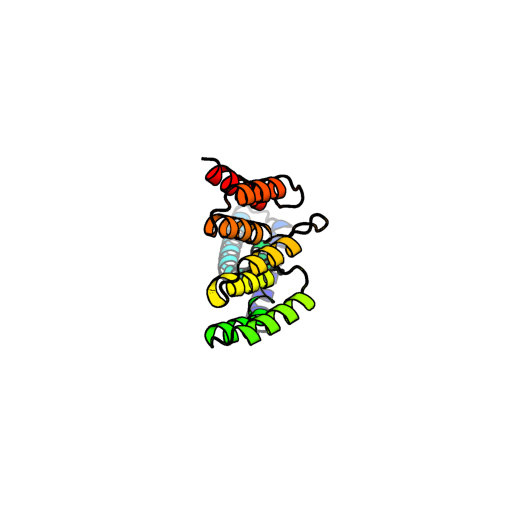KLSAARSLIVKEQFQEAIDNLKDLLEKYPGDPEIVAMLAELFLDKMNNPGDAIGLMLVYFDPQKKRKQGDAELALRVADVYLRFKLKEQALAFLKQETERKDYCPADRELLTKRLGSLNN

Foldseek 3Di:
DDVVVVVLVVVVVVLVVVVVVCVVDPDPDPVVNVVVVVVSVVVVVVNCVVCVVVVCVVCCVVVVCVPVNPPPPPPDDCVLCVVLVVCVVVVVLVVSLVSLVVVCVVPVQDLVSLQVNLVSCVPPVVNNVVSLVSLVVSVPPVDADDPPNLVSLVVSLVSCVVVVNLVVSLVSLVVVLPDPRDDPVSSVVSVVVSVVSVD

=== Feature glossary ===
The record interleaves many kinds of information about one protein. Here is each kind framed as the question it answers.

Q: Are the domains correctly placed relative to each other?
A: Predicted aligned error is AlphaFold's pairwise confidence. Unlike pLDDT (per-residue), PAE is per-residue-pair and captures whether two parts of the structure are correctly placed relative to each other. Units are ångströms of expected positional error.

Q: Which residues are in helices, strands, or loops?
A: Eight-state secondary structure (DSSP): H is the canonical α-helix, G the tighter 3₁₀-helix, I the wider π-helix; E/B are β-structure, T and S are turns and bends, and '-' is everything else. DSSP derives these from the pattern of main-chain N–H···O=C hydrogen bonds, not from the sequence.

Q: What if only a Cα trace is available?
A: P-SEA three-state annotation labels each residue as helix, strand, or coil based purely on the geometry of the Cα trace. It serves as a fallback when the full backbone (and thus DSSP) is unavailable.

Q: What are the backbone torsion angles?
A: φ (phi) and ψ (psi) are the two rotatable backbone dihedrals per residue: φ is the C(i-1)–N–Cα–C torsion, ψ is the N–Cα–C–N(i+1) torsion, both in degrees on (−180°, 180°]. α-helical residues cluster near (−60°, −45°); β-strand residues near (−120°, +130°). A Ramachandran plot is simply a scatter of (φ, ψ) for every residue.

Q: What known structures does this most resemble?
A: Structural nearest neighbors (via Foldseek easy-search vs the PDB). Reported per hit: target PDB id, E-value, and alignment TM-score. A TM-score above ~0.5 is the conventional threshold for 'same fold'.

Q: What family and function is it annotated with?
A: Database cross-references. InterPro integrates a dozen domain/family signature databases into unified entries with residue-range hits. GO terms attach function/process/location labels with evidence codes. CATH codes position the fold in a four-level structural taxonomy. Organism is the NCBI-taxonomy species name.

Q: Which residues are buried vs exposed?
A: Solvent accessibility: the surface area of each residue that a 1.4 Å water probe can touch, in Å². When only backbone atoms are present the absolute values are lower than full-atom SASA (side chains contribute most of the area) and are flagged as backbone-only.

Q: What do the diagnostic plots show?
A: Three diagnostic plots accompany the record. The Cα contact map visualizes the tertiary structure as a 2D adjacency matrix (8 Å cutoff, sequence-local contacts suppressed). The Ramachandran plot shows the distribution of backbone (φ, ψ) torsions, with points in the α and β basins reflecting secondary structure content. The PAE plot shows AlphaFold's inter-residue confidence as a color matrix.

Q: What is the amino-acid chain?
A: The amino-acid sequence is the protein's primary structure: the linear order of residues from the N-terminus to the C-terminus, written in one-letter code. Everything else here — the 3D coordinates, the secondary structure, the domain annotations — is ultimately a consequence of this string.

Q: What do the rendered images show?
A: The six renders are orthographic views along the three Cartesian axes in both directions. Representation (cartoon, sticks, or surface) and color scheme (sequence-rainbow or by-chain) vary across proteins so the training set covers all the common visualization conventions.

Q: Where is each backbone atom in 3D?
A: The mmCIF table is the protein's shape written out atom by atom. For each backbone N, Cα, C, and carbonyl O, it records an (x, y, z) coordinate triple in Å plus the residue type, chain letter, and residue number.

Q: How mobile is each atom in the crystal?
A: For experimental (PDB) structures, the B-factor (temperature factor) quantifies the positional spread of each atom in the crystal — a combination of thermal vibration and static disorder — in units of Å². High B-factors mark flexible loops or poorly resolved regions; low B-factors mark the rigid, well-ordered core.

Q: How big and how compact is the whole molecule?
A: Three whole-structure scalars: the radius of gyration (RMS distance of Cα from centroid, in Å), the count of Cα–Cα contacts (pairs closer than 8 Å and separated by more than four residues in sequence — i.e. tertiary, not local, contacts), and the bounding-box dimensions. Together they distinguish compact globular folds from extended fibres or disordered chains.

Q: What does the local fold look like, residue by residue?
A: A 3Di character summarizes, for each residue, the relative orientation of the Cα frame of its nearest spatial neighbor. Because it encodes fold topology rather than chemistry, 3Di alignments detect remote structural similarity that sequence alignment misses.

Q: How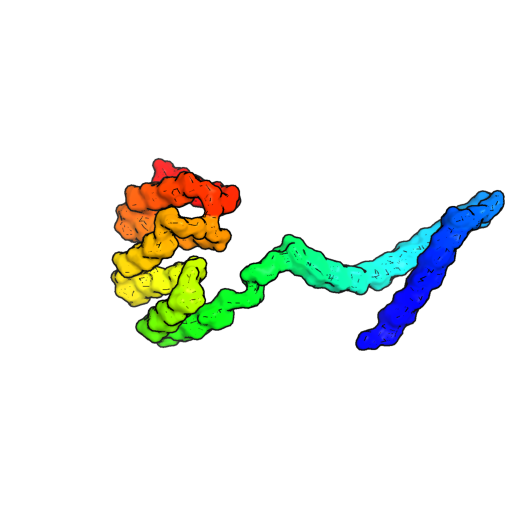 confident is the AlphaFold model at each residue?
A: For AlphaFold models, the B-factor field carries pLDDT — the model's own estimate of local accuracy on a 0–100 scale. Regions with pLDDT<50 should be treated as essentially unmodeled; they often correspond to intrinsically disordered segments.